Protein AF-A0A6A5BB54-F1 (afdb_monomer)

InterPro domains:
  IPR025197 Domain of unknown function DUF4116 [PF13475] (15-62)
  IPR025197 Domain of unknown function DUF4116 [PF13475] (64-112)
  IPR025197 Domain of unknown function DUF4116 [PF13475] (114-150)
  IPR025197 Domain of unknown function DUF4116 [PF13475] (172-214)

pLDDT: mean 88.71, std 12.99, range [41.19, 98.81]

Nearest PDB structures (foldseek):
  6vfk-assembly1_B  TM=1.465E-01  e=4.450E-01  synthetic construct
  7x8a-assembly1_D  TM=1.864E-01  e=1.698E+00  Candidatus Scalindua brodae
  8d9f-assembly1_A  TM=1.720E-01  e=4.085E+00  Candidatus Scalindua brodae
  4jhj-assembly1_A  TM=1.482E-01  e=5.146E+00  Danio rerio

Sequence (236 aa):
MVYHCIGIDEMKREKEIVLNAVRQYGYVLQFASDELKNDEDVVLTAVRQDGGALDSASEELKNDKEVVLTAVRKVGNALRYSSNELRNDREVVLEAVRQDGHALQYAGDMMKGDQEVVLEAIKHGGHLKYASRDLLHDKQFLLQVVEYDVNLNHLPEEISNDKEFLLQVIKLMLEAVKNNGFALYYASKELQKDRELVMEALKCNGYVFEYSDELYQARMHYCYHDVYLGNAVEHH

Structure (mmCIF, N/CA/C/O backbone):
data_AF-A0A6A5BB54-F1
#
_entry.id   AF-A0A6A5BB54-F1
#
loop_
_atom_site.group_PDB
_atom_site.id
_atom_site.type_symbol
_atom_site.label_atom_id
_atom_site.label_alt_id
_atom_site.label_comp_id
_atom_site.label_asym_id
_atom_site.label_entity_id
_atom_site.label_seq_id
_atom_site.pdbx_PDB_ins_code
_atom_site.Cartn_x
_atom_site.Cartn_y
_atom_site.Cartn_z
_atom_site.occupancy
_atom_site.B_iso_or_equiv
_atom_site.auth_seq_id
_atom_site.auth_comp_id
_atom_site.auth_asym_id
_atom_site.auth_atom_id
_atom_site.pdbx_PDB_model_num
ATOM 1 N N . MET A 1 1 ? -31.151 -5.552 43.456 1.00 54.47 1 MET A N 1
ATOM 2 C CA . MET A 1 1 ? -31.451 -6.271 42.196 1.00 54.47 1 MET A CA 1
ATOM 3 C C . MET A 1 1 ? -32.128 -5.378 41.155 1.00 54.47 1 MET A C 1
ATOM 5 O O . MET A 1 1 ? -31.643 -5.355 40.039 1.00 54.47 1 MET A O 1
ATOM 9 N N . VAL A 1 2 ? -33.146 -4.575 41.498 1.00 56.69 2 VAL A N 1
ATOM 10 C CA . VAL A 1 2 ? -33.873 -3.725 40.520 1.00 56.69 2 VAL A CA 1
ATOM 11 C C . VAL A 1 2 ? -32.995 -2.662 39.829 1.00 56.69 2 VAL A C 1
ATOM 13 O O . VAL A 1 2 ? -33.050 -2.539 38.613 1.00 56.69 2 VAL A O 1
ATOM 16 N N . TYR A 1 3 ? -32.112 -1.967 40.559 1.00 50.72 3 TYR A N 1
ATOM 17 C CA . TYR A 1 3 ? -31.190 -0.977 39.968 1.00 50.72 3 TYR A CA 1
ATOM 18 C C . TYR A 1 3 ? -30.182 -1.575 38.976 1.00 50.72 3 TYR A C 1
ATOM 20 O O . TYR A 1 3 ? -29.795 -0.920 38.017 1.00 50.72 3 TYR A O 1
ATOM 28 N N . HIS A 1 4 ? -29.787 -2.833 39.186 1.00 54.47 4 HIS A N 1
ATOM 29 C CA . HIS A 1 4 ? -28.860 -3.525 38.293 1.00 54.47 4 HIS A CA 1
ATOM 30 C C . HIS A 1 4 ? -29.560 -3.954 36.992 1.00 54.47 4 HIS A C 1
ATOM 32 O O . HIS A 1 4 ? -28.973 -3.885 35.922 1.00 54.47 4 HIS A O 1
ATOM 38 N N . CYS A 1 5 ? -30.845 -4.319 37.068 1.00 57.06 5 CYS A N 1
ATOM 39 C CA . CYS A 1 5 ? -31.657 -4.643 35.896 1.00 57.06 5 CYS A CA 1
ATOM 40 C C . CYS A 1 5 ? -31.985 -3.419 35.025 1.00 57.06 5 CYS A C 1
ATOM 42 O O . CYS A 1 5 ? -32.014 -3.558 33.809 1.00 57.06 5 CYS A O 1
ATOM 44 N N . ILE A 1 6 ? -32.207 -2.237 35.620 1.00 61.91 6 ILE A N 1
ATOM 45 C CA . ILE A 1 6 ? -32.510 -1.005 34.865 1.00 61.91 6 ILE A CA 1
ATOM 46 C C . ILE A 1 6 ? -31.294 -0.553 34.042 1.00 61.91 6 ILE A C 1
ATOM 48 O O . ILE A 1 6 ? -31.439 -0.283 32.855 1.00 61.91 6 ILE A O 1
ATOM 52 N N . GLY A 1 7 ? -30.092 -0.558 34.632 1.00 65.75 7 GLY A N 1
ATOM 53 C CA . GLY A 1 7 ? -28.871 -0.150 33.922 1.00 65.75 7 GLY A CA 1
ATOM 54 C C . GLY A 1 7 ? -28.499 -1.067 32.748 1.00 65.75 7 GLY A C 1
ATOM 55 O O . GLY A 1 7 ? -28.063 -0.591 31.706 1.00 65.75 7 GLY A O 1
ATOM 56 N N . ILE A 1 8 ? -28.736 -2.379 32.869 1.00 69.69 8 ILE A N 1
ATOM 57 C CA . ILE A 1 8 ? -28.478 -3.337 31.776 1.00 69.69 8 ILE A CA 1
ATOM 58 C C . ILE A 1 8 ? -29.409 -3.085 30.579 1.00 69.69 8 ILE A C 1
ATOM 60 O O . ILE A 1 8 ? -29.007 -3.257 29.430 1.00 69.69 8 ILE A O 1
ATOM 64 N N . ASP A 1 9 ? -30.656 -2.698 30.835 1.00 77.25 9 ASP A N 1
ATOM 65 C CA . ASP A 1 9 ? -31.675 -2.509 29.801 1.00 77.25 9 ASP A CA 1
ATOM 66 C C . ASP A 1 9 ? -31.548 -1.153 29.078 1.00 77.25 9 ASP A C 1
ATOM 68 O O . ASP A 1 9 ? -31.934 -1.009 27.916 1.00 77.25 9 ASP A O 1
ATOM 72 N N . GLU A 1 10 ? -30.970 -0.162 29.756 1.00 80.12 10 GLU A N 1
ATOM 73 C CA . GLU A 1 10 ? -30.610 1.140 29.189 1.00 80.12 10 GLU A CA 1
ATOM 74 C C . GLU A 1 10 ? -29.366 1.029 28.296 1.00 80.12 10 GLU A C 1
ATOM 76 O O . GLU A 1 10 ? -29.402 1.441 27.137 1.00 80.12 10 GLU A O 1
ATOM 81 N N . MET A 1 11 ? -28.326 0.333 28.767 1.00 78.31 11 MET A N 1
ATOM 82 C CA . MET A 1 11 ? -27.104 0.069 27.996 1.00 78.31 11 MET A CA 1
ATOM 83 C C . MET A 1 11 ? -27.382 -0.736 26.714 1.00 78.31 11 MET A C 1
ATOM 85 O O . MET A 1 11 ? -26.824 -0.453 25.655 1.00 78.31 11 MET A O 1
ATOM 89 N N . LYS A 1 12 ? -28.291 -1.721 26.767 1.00 85.38 12 LYS A N 1
ATOM 90 C CA . LYS A 1 12 ? -28.719 -2.465 25.568 1.00 85.38 12 LYS A CA 1
ATOM 91 C C . LYS A 1 12 ? -29.403 -1.572 24.535 1.00 85.38 12 LYS A C 1
ATOM 93 O O . LYS A 1 12 ? -29.151 -1.730 23.343 1.00 85.38 12 LYS A O 1
ATOM 98 N N . ARG A 1 13 ? -30.250 -0.642 24.984 1.00 88.88 13 ARG A N 1
ATOM 99 C CA . ARG A 1 13 ? -30.923 0.317 24.098 1.00 88.88 13 ARG A CA 1
ATOM 100 C C . ARG A 1 13 ? -29.937 1.282 23.459 1.00 88.88 13 ARG A C 1
ATOM 102 O O . ARG A 1 13 ? -30.032 1.526 22.261 1.00 88.88 13 ARG A O 1
ATOM 109 N N . GLU A 1 14 ? -28.983 1.793 24.229 1.00 89.44 14 GLU A N 1
ATOM 110 C CA . GLU A 1 14 ? -27.927 2.662 23.708 1.00 89.44 14 GLU A CA 1
ATOM 111 C C . GLU A 1 14 ? -27.091 1.943 22.642 1.00 89.44 14 GLU A C 1
ATOM 113 O O . GLU A 1 14 ? -26.944 2.455 21.530 1.00 89.44 14 GLU A O 1
ATOM 118 N N . LYS A 1 15 ? -26.649 0.708 22.925 1.00 93.44 15 LYS A N 1
ATOM 119 C CA . LYS A 1 15 ? -25.947 -0.135 21.948 1.00 93.44 15 LYS A CA 1
ATOM 120 C C . LYS A 1 15 ? -26.755 -0.312 20.661 1.00 93.44 15 LYS A C 1
ATOM 122 O O . LYS A 1 15 ? -26.203 -0.178 19.574 1.00 93.44 15 LYS A O 1
ATOM 127 N N . GLU A 1 16 ? -28.054 -0.591 20.752 1.00 95.25 16 GLU A N 1
ATOM 128 C CA . GLU A 1 16 ? -28.910 -0.783 19.574 1.00 95.25 16 GLU A CA 1
ATOM 129 C C . GLU A 1 16 ? -29.061 0.497 18.733 1.00 95.25 16 GLU A C 1
ATOM 131 O O . GLU A 1 16 ? -29.020 0.442 17.499 1.00 95.25 16 GLU A O 1
ATOM 136 N N . ILE A 1 17 ? -29.180 1.661 19.379 1.00 94.12 17 ILE A N 1
ATOM 137 C CA . ILE A 1 17 ? -29.207 2.964 18.699 1.00 94.12 17 ILE A CA 1
ATOM 138 C C . ILE A 1 17 ? -27.888 3.197 17.958 1.00 94.12 17 ILE A C 1
ATOM 140 O O . ILE A 1 17 ? -27.906 3.531 16.769 1.00 94.12 17 ILE A O 1
ATOM 144 N N . VAL A 1 18 ? -26.755 2.982 18.631 1.00 96.00 18 VAL A N 1
ATOM 145 C CA . VAL A 1 18 ? -25.428 3.162 18.032 1.00 96.00 18 VAL A CA 1
ATOM 146 C C . VAL A 1 18 ? -25.215 2.180 16.885 1.00 96.00 18 VAL A C 1
ATOM 148 O O . VAL A 1 18 ? -24.811 2.615 15.812 1.00 96.00 18 VAL A O 1
ATOM 151 N N . LEU A 1 19 ? -25.584 0.903 17.037 1.00 97.31 19 LEU A N 1
ATOM 152 C CA . LEU A 1 19 ? -25.526 -0.098 15.964 1.00 97.31 19 LEU A CA 1
ATOM 153 C C . LEU A 1 19 ? -26.293 0.349 14.716 1.00 97.31 19 LEU A C 1
ATOM 155 O O . LEU A 1 19 ? -25.788 0.234 13.600 1.00 97.31 19 LEU A O 1
ATOM 159 N N . ASN A 1 20 ? -27.504 0.880 14.879 1.00 96.56 20 ASN A N 1
ATOM 160 C CA . ASN A 1 20 ? -28.284 1.381 13.749 1.00 96.56 20 ASN A CA 1
ATOM 161 C C . ASN A 1 20 ? -27.639 2.605 13.087 1.00 96.56 20 ASN A C 1
ATOM 163 O O . ASN A 1 20 ? -27.691 2.724 11.861 1.00 96.56 20 ASN A O 1
ATOM 167 N N . ALA A 1 21 ? -27.001 3.479 13.867 1.00 96.44 21 ALA A N 1
ATOM 168 C CA . ALA A 1 21 ? -26.291 4.639 13.343 1.00 96.44 21 ALA A CA 1
ATOM 169 C C . ALA A 1 21 ? -25.016 4.242 12.581 1.00 96.44 21 ALA A C 1
ATOM 171 O O . ALA A 1 21 ? -24.847 4.653 11.432 1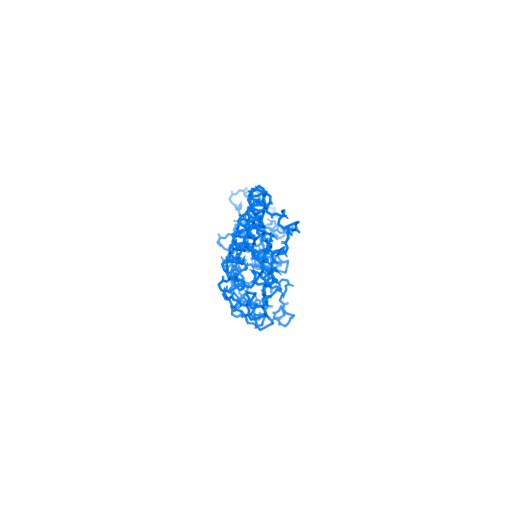.00 96.44 21 ALA A O 1
ATOM 172 N N . VAL A 1 22 ? -24.160 3.389 13.161 1.00 97.44 22 VAL A N 1
ATOM 173 C CA . VAL A 1 22 ? -22.889 2.981 12.531 1.00 97.44 22 VAL A CA 1
ATOM 174 C C . VAL A 1 22 ? -23.094 2.119 11.286 1.00 97.44 22 VAL A C 1
ATOM 176 O O . VAL A 1 22 ? -22.278 2.168 10.372 1.00 97.44 22 VAL A O 1
ATOM 179 N N . ARG A 1 23 ? -24.223 1.400 11.179 1.00 97.12 23 ARG A N 1
ATOM 180 C CA . ARG A 1 23 ? -24.625 0.711 9.936 1.00 97.12 23 ARG A CA 1
ATOM 181 C C . ARG A 1 23 ? -24.843 1.667 8.767 1.00 97.12 23 ARG A C 1
ATOM 183 O O . ARG A 1 23 ? -24.633 1.274 7.623 1.00 97.12 23 ARG A O 1
ATOM 190 N N . GLN A 1 24 ? -25.305 2.888 9.036 1.00 96.50 24 GLN A N 1
ATOM 191 C CA . GLN A 1 24 ? -25.515 3.900 8.000 1.00 96.50 24 GLN A CA 1
ATOM 192 C C . GLN A 1 24 ? -24.263 4.750 7.784 1.00 96.50 24 GLN A C 1
ATOM 194 O O . GLN A 1 24 ? -23.938 5.060 6.639 1.00 96.50 24 GLN A O 1
ATOM 199 N N . TYR A 1 25 ? -23.558 5.087 8.867 1.00 96.69 25 TYR A N 1
ATOM 200 C CA . TYR A 1 25 ? -22.424 6.008 8.885 1.00 96.69 25 TYR A CA 1
ATOM 201 C C . TYR A 1 25 ? -21.366 5.537 9.899 1.00 96.69 25 TYR A C 1
ATOM 203 O O . TYR A 1 25 ? -21.457 5.843 11.086 1.00 96.69 25 TYR A O 1
ATOM 211 N N . GLY A 1 26 ? -20.346 4.804 9.454 1.00 95.38 26 GLY A N 1
ATOM 212 C CA . GLY A 1 26 ? -19.342 4.169 10.317 1.00 95.38 26 GLY A CA 1
ATOM 213 C C . GLY A 1 26 ? -18.546 5.167 11.159 1.00 95.38 26 GLY A C 1
ATOM 214 O O . GLY A 1 26 ? -18.297 4.913 12.336 1.00 95.38 26 GLY A O 1
ATOM 215 N N . TYR A 1 27 ? -18.264 6.359 10.618 1.00 95.62 27 TYR A N 1
ATOM 216 C CA . TYR A 1 27 ? -17.600 7.446 11.349 1.00 95.62 27 TYR A CA 1
ATOM 217 C C . TYR A 1 27 ? -18.359 7.911 12.605 1.00 95.62 27 TYR A C 1
ATOM 219 O O . TYR A 1 27 ? -17.771 8.560 13.467 1.00 95.62 27 TYR A O 1
ATOM 227 N N . VAL A 1 28 ? -19.654 7.590 12.752 1.00 97.06 28 VAL A N 1
ATOM 228 C CA . VAL A 1 28 ? -20.439 7.942 13.950 1.00 97.06 28 VAL A CA 1
ATOM 229 C C . VAL A 1 28 ? -19.879 7.286 15.214 1.00 97.06 28 VAL A C 1
ATOM 231 O O . VAL A 1 28 ? -20.086 7.822 16.303 1.00 97.06 28 VAL A O 1
ATOM 234 N N . LEU A 1 29 ? -19.096 6.205 15.087 1.00 97.44 29 LEU A N 1
ATOM 235 C CA . LEU A 1 29 ? -18.401 5.568 16.209 1.00 97.44 29 LEU A CA 1
ATOM 236 C C . LEU A 1 29 ? -17.589 6.568 17.053 1.00 97.44 29 LEU A C 1
ATOM 238 O O . LEU A 1 29 ? -17.512 6.418 18.270 1.00 97.44 29 LEU A O 1
ATOM 242 N N . GLN A 1 30 ? -17.058 7.638 16.450 1.00 97.62 30 GLN A N 1
ATOM 243 C CA . GLN A 1 30 ? -16.287 8.664 17.164 1.00 97.62 30 GLN A CA 1
ATOM 244 C C . GLN A 1 30 ? -17.070 9.350 18.299 1.00 97.62 30 GLN A C 1
ATOM 246 O O . GLN A 1 30 ? -16.467 9.835 19.260 1.00 97.62 30 GLN A O 1
ATOM 251 N N . PHE A 1 31 ? -18.404 9.370 18.207 1.00 96.44 31 PHE A N 1
ATOM 252 C CA . PHE A 1 31 ? -19.306 9.987 19.182 1.00 96.44 31 PHE A CA 1
ATOM 253 C C . PHE A 1 31 ? -19.861 9.004 20.220 1.00 96.44 31 PHE A C 1
ATOM 255 O O . PHE A 1 31 ? -20.563 9.436 21.133 1.00 96.44 31 PHE A O 1
ATOM 262 N N . ALA A 1 32 ? -19.584 7.705 20.082 1.00 95.88 32 ALA A N 1
ATOM 263 C CA . ALA A 1 32 ? -20.015 6.702 21.047 1.00 95.88 32 ALA A CA 1
ATOM 264 C C . ALA A 1 32 ? -19.230 6.819 22.368 1.00 95.88 32 ALA A C 1
ATOM 266 O O . ALA A 1 32 ? -18.136 7.397 22.407 1.00 95.88 32 ALA A O 1
ATOM 267 N N . SER A 1 33 ? -19.797 6.260 23.440 1.00 96.38 33 SER A N 1
ATOM 268 C CA . SER A 1 33 ? -19.117 6.108 24.729 1.00 96.38 33 SER A CA 1
ATOM 269 C C . SER A 1 33 ? -17.888 5.204 24.611 1.00 96.38 33 SER A C 1
ATOM 271 O O . SER A 1 33 ? -17.769 4.413 23.671 1.00 96.38 33 SER A O 1
ATOM 273 N N . ASP A 1 34 ? -16.973 5.306 25.572 1.00 96.31 34 ASP A N 1
ATOM 274 C CA . ASP A 1 34 ? -15.750 4.500 25.576 1.00 96.31 34 ASP A CA 1
ATOM 275 C C . ASP A 1 34 ? -16.069 3.002 25.702 1.00 96.31 34 ASP A C 1
ATOM 277 O O . ASP A 1 34 ? -15.419 2.179 25.057 1.00 96.31 34 ASP A O 1
ATOM 281 N N . GLU A 1 35 ? -17.129 2.641 26.433 1.00 95.56 35 GLU A N 1
ATOM 282 C CA . GLU A 1 35 ? -17.618 1.264 26.519 1.00 95.56 35 GLU A CA 1
ATOM 283 C C . GLU A 1 35 ? -18.045 0.716 25.150 1.00 95.56 35 GLU A C 1
ATOM 285 O O . GLU A 1 35 ? -17.745 -0.431 24.832 1.00 95.56 35 GLU A O 1
ATOM 290 N N . LEU A 1 36 ? -18.705 1.527 24.314 1.00 96.44 36 LEU A N 1
ATOM 291 C CA . LEU A 1 36 ? -19.154 1.115 22.977 1.00 96.44 36 LEU A CA 1
ATOM 292 C C . LEU A 1 36 ? -18.039 1.177 21.928 1.00 96.44 36 LEU A C 1
ATOM 294 O O . LEU A 1 36 ? -18.051 0.395 20.980 1.00 96.44 36 LEU A O 1
ATOM 298 N N . LYS A 1 37 ? -17.049 2.057 22.104 1.00 98.00 37 LYS A N 1
ATOM 299 C CA . LYS A 1 37 ? -15.802 2.049 21.317 1.00 98.00 37 LYS A CA 1
ATOM 300 C C . LYS A 1 37 ? -14.922 0.840 21.620 1.00 98.00 37 LYS A C 1
ATOM 302 O O . LYS A 1 37 ? -14.032 0.537 20.828 1.00 98.00 37 LYS A O 1
ATOM 307 N N . ASN A 1 38 ? -15.171 0.167 22.742 1.00 97.75 38 ASN A N 1
ATOM 308 C CA . ASN A 1 38 ? -14.560 -1.107 23.101 1.00 97.75 38 ASN A CA 1
ATOM 309 C C . ASN A 1 38 ? -15.497 -2.314 22.896 1.00 97.75 38 ASN A C 1
ATOM 311 O O . ASN A 1 38 ? -15.133 -3.439 23.227 1.00 97.75 38 ASN A O 1
ATOM 315 N N . ASP A 1 39 ? -16.705 -2.109 22.361 1.00 9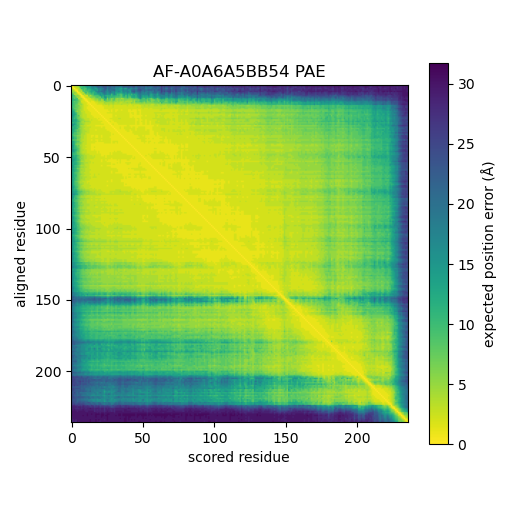7.88 39 ASP A N 1
ATOM 316 C CA . ASP A 1 39 ? -17.622 -3.201 22.042 1.00 97.88 39 ASP A CA 1
ATOM 317 C C . ASP A 1 39 ? -17.335 -3.716 20.629 1.00 97.88 39 ASP A C 1
ATOM 319 O O . ASP A 1 39 ? -17.590 -3.040 19.631 1.00 97.88 39 ASP A O 1
ATOM 323 N N . GLU A 1 40 ? -16.805 -4.934 20.552 1.00 97.94 40 GLU A N 1
ATOM 324 C CA . GLU A 1 40 ? -16.360 -5.562 19.307 1.00 97.94 40 GLU A CA 1
ATOM 325 C C . GLU A 1 40 ? -17.443 -5.583 18.213 1.00 97.94 40 GLU A C 1
ATOM 327 O O . GLU A 1 40 ? -17.152 -5.277 17.061 1.00 97.94 40 GLU A O 1
ATOM 332 N N . ASP A 1 41 ? -18.706 -5.870 18.548 1.00 97.94 41 ASP A N 1
ATOM 333 C CA . ASP A 1 41 ? -19.808 -5.938 17.573 1.00 97.94 41 ASP A CA 1
ATOM 334 C C . ASP A 1 41 ? -20.140 -4.551 17.000 1.00 97.94 41 ASP A C 1
ATOM 336 O O . ASP A 1 41 ? -20.359 -4.390 15.792 1.00 97.94 41 ASP A O 1
ATOM 340 N N . VAL A 1 42 ? -20.117 -3.518 17.848 1.00 98.12 42 VAL A N 1
ATOM 341 C CA . VAL A 1 42 ? -20.309 -2.127 17.412 1.00 98.12 42 VAL A CA 1
ATOM 342 C C . VAL A 1 42 ? -19.160 -1.685 16.513 1.00 98.12 42 VAL A C 1
ATOM 344 O O . VAL A 1 42 ? -19.408 -1.154 15.425 1.00 98.12 42 VAL A O 1
ATOM 347 N N . VAL A 1 43 ? -17.916 -1.936 16.929 1.00 98.62 43 VAL A N 1
ATOM 348 C CA . VAL A 1 43 ? -16.727 -1.555 16.161 1.00 98.62 43 VAL A CA 1
ATOM 349 C C . VAL A 1 43 ? -16.654 -2.318 14.844 1.00 98.62 43 VAL A C 1
ATOM 351 O O . VAL A 1 43 ? -16.503 -1.679 13.807 1.00 98.62 43 VAL A O 1
ATOM 354 N N . LEU A 1 44 ? -16.849 -3.641 14.834 1.00 98.56 44 LEU A N 1
ATOM 355 C CA . LEU A 1 44 ? -16.888 -4.448 13.609 1.00 98.56 44 LEU A CA 1
ATOM 356 C C . LEU A 1 44 ? -17.964 -3.953 12.644 1.00 98.56 44 LEU A C 1
ATOM 358 O O . LEU A 1 44 ? -17.722 -3.848 11.439 1.00 98.56 44 LEU A O 1
ATOM 362 N N . THR A 1 45 ? -19.146 -3.609 13.155 1.00 98.38 45 THR A N 1
ATOM 363 C CA . THR A 1 45 ? -20.216 -3.037 12.334 1.00 98.38 45 THR A CA 1
ATOM 364 C C . THR A 1 45 ? -19.790 -1.699 11.722 1.00 98.38 45 THR A C 1
ATOM 366 O O . THR A 1 45 ? -20.009 -1.484 10.527 1.00 98.38 45 THR A O 1
ATOM 369 N N . ALA A 1 46 ? -19.141 -0.828 12.499 1.00 98.38 46 ALA A N 1
ATOM 370 C CA . ALA A 1 46 ? -18.643 0.460 12.027 1.00 98.38 46 ALA A CA 1
ATOM 371 C C . ALA A 1 46 ? -17.530 0.310 10.975 1.00 98.38 46 ALA A C 1
ATOM 373 O O . ALA A 1 46 ? -17.639 0.904 9.904 1.00 98.38 46 ALA A O 1
ATOM 374 N N . VAL A 1 47 ? -16.509 -0.523 11.219 1.00 98.25 47 VAL A N 1
ATOM 375 C CA . VAL A 1 47 ? -15.367 -0.692 10.293 1.00 98.25 47 VAL A CA 1
ATOM 376 C C . VAL A 1 47 ? -15.752 -1.388 8.988 1.00 98.25 47 VAL A C 1
ATOM 378 O O . VAL A 1 47 ? -15.178 -1.102 7.938 1.00 98.25 47 VAL A O 1
ATOM 381 N N . ARG A 1 48 ? -16.760 -2.272 9.008 1.00 98.06 48 ARG A N 1
ATOM 382 C CA . ARG A 1 48 ? -17.328 -2.861 7.779 1.00 98.06 48 ARG A CA 1
ATOM 383 C C . ARG A 1 48 ? -17.996 -1.805 6.902 1.00 98.06 48 ARG A C 1
ATOM 385 O O . ARG A 1 48 ? -17.963 -1.915 5.671 1.00 98.06 48 ARG A O 1
ATOM 392 N N . GLN A 1 49 ? -18.617 -0.807 7.528 1.00 97.94 49 GLN A N 1
ATOM 393 C CA . GLN A 1 49 ? -19.240 0.314 6.833 1.00 97.94 49 GLN A CA 1
ATOM 394 C C . GLN A 1 49 ? -18.163 1.284 6.314 1.00 97.94 49 GLN A C 1
ATOM 396 O O . GLN A 1 49 ? -18.142 1.567 5.113 1.00 97.94 49 GLN A O 1
ATOM 401 N N . ASP A 1 50 ? -17.228 1.690 7.175 1.00 97.44 50 ASP A N 1
ATOM 402 C CA . ASP A 1 50 ? -16.119 2.604 6.891 1.00 97.44 50 ASP A CA 1
ATOM 403 C C . ASP A 1 50 ? -14.850 2.153 7.630 1.00 97.44 50 ASP A C 1
ATOM 405 O O . ASP A 1 50 ? -14.758 2.273 8.851 1.00 97.44 50 ASP A O 1
ATOM 409 N N . GLY A 1 51 ? -13.840 1.683 6.889 1.00 97.50 51 GLY A N 1
ATOM 410 C CA . GLY A 1 51 ? -12.581 1.202 7.470 1.00 97.50 51 GLY A CA 1
ATOM 411 C C . GLY A 1 51 ? -11.840 2.259 8.299 1.00 97.50 51 GLY A C 1
ATOM 412 O O . GLY A 1 51 ? -11.090 1.906 9.207 1.00 97.50 51 GLY A O 1
ATOM 413 N N . GLY A 1 52 ? -12.082 3.552 8.051 1.00 97.69 52 GLY A N 1
ATOM 414 C CA . GLY A 1 52 ? -11.528 4.648 8.846 1.00 97.69 52 GLY A CA 1
ATOM 415 C C . GLY A 1 52 ? -12.077 4.725 10.274 1.00 97.69 52 GLY A C 1
ATOM 416 O O . GLY A 1 52 ? -11.425 5.312 11.136 1.00 97.69 52 GLY A O 1
ATOM 417 N N . ALA A 1 53 ? -13.217 4.085 10.565 1.00 98.25 53 ALA A N 1
ATOM 418 C CA . ALA A 1 53 ? -13.809 4.058 11.905 1.00 98.25 53 ALA A CA 1
ATOM 419 C C . ALA A 1 53 ? -12.888 3.413 12.958 1.00 98.25 53 ALA A C 1
ATOM 421 O O . ALA A 1 53 ? -13.041 3.690 14.148 1.00 98.25 53 ALA A O 1
ATOM 422 N N . LEU A 1 54 ? -11.892 2.624 12.530 1.00 98.44 54 LEU A N 1
ATOM 423 C CA . LEU A 1 54 ? -10.867 2.040 13.398 1.00 98.44 54 LEU A CA 1
ATOM 424 C C . LEU A 1 54 ? -10.136 3.092 14.253 1.00 98.44 54 LEU A C 1
ATOM 426 O O . LEU A 1 54 ? -9.757 2.800 15.382 1.00 98.44 54 LEU A O 1
ATOM 430 N N . ASP A 1 55 ? -9.989 4.328 13.764 1.00 98.44 55 ASP A N 1
ATOM 431 C CA . ASP A 1 55 ? -9.387 5.444 14.515 1.00 98.44 55 ASP A CA 1
ATOM 432 C C . ASP A 1 55 ? -10.088 5.701 15.860 1.00 98.44 55 ASP A C 1
ATOM 434 O O . ASP A 1 55 ? -9.460 6.037 16.866 1.00 98.44 55 ASP A O 1
ATOM 438 N N . SER A 1 56 ? -11.408 5.497 15.880 1.00 98.25 56 SER A N 1
ATOM 439 C CA . SER A 1 56 ? -12.272 5.743 17.037 1.00 98.25 56 SER A CA 1
ATOM 440 C C . SER A 1 56 ? -12.416 4.546 17.971 1.00 98.25 56 SER A C 1
ATOM 442 O O . SER A 1 56 ? -13.014 4.701 19.035 1.00 98.25 56 SER A O 1
ATOM 444 N N . ALA A 1 57 ? -11.922 3.371 17.582 1.00 98.38 57 ALA A N 1
ATOM 445 C CA . ALA A 1 57 ? -11.959 2.185 18.426 1.00 98.38 57 ALA A CA 1
ATOM 446 C C . ALA A 1 57 ? -11.009 2.328 19.627 1.00 98.38 57 ALA A C 1
ATOM 448 O O . ALA A 1 57 ? -10.089 3.153 19.625 1.00 98.38 57 ALA A O 1
ATOM 449 N N . SER A 1 58 ? -11.22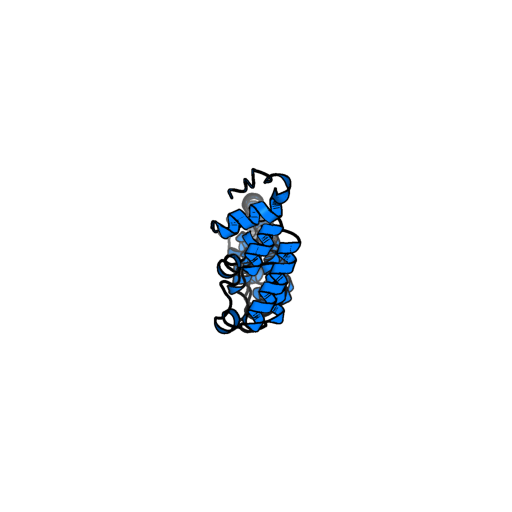4 1.509 20.653 1.00 98.56 58 SER A N 1
ATOM 450 C CA . SER A 1 58 ? -10.290 1.385 21.772 1.00 98.56 58 SER A CA 1
ATOM 451 C C . SER A 1 58 ? -8.912 0.894 21.306 1.00 98.56 58 SER A C 1
ATOM 453 O O . SER A 1 58 ? -8.777 0.238 20.273 1.00 98.56 58 SER A O 1
ATOM 455 N N . GLU A 1 59 ? -7.871 1.158 22.099 1.00 98.38 59 GLU A N 1
ATOM 456 C CA . GLU A 1 59 ? -6.524 0.634 21.821 1.00 98.38 59 GLU A CA 1
ATOM 457 C C . GLU A 1 59 ? -6.485 -0.905 21.829 1.00 98.38 59 GLU A C 1
ATOM 459 O O . GLU A 1 59 ? -5.717 -1.510 21.084 1.00 98.38 59 GLU A O 1
ATOM 464 N N . GLU A 1 60 ? -7.356 -1.539 22.621 1.00 98.38 60 GLU A N 1
ATOM 465 C CA . GLU A 1 60 ? -7.528 -2.994 22.660 1.00 98.38 60 GLU A CA 1
ATOM 466 C C . GLU A 1 60 ? -8.011 -3.522 21.301 1.00 98.38 60 GLU A C 1
ATOM 468 O O . GLU A 1 60 ? -7.383 -4.417 20.739 1.00 98.38 60 GLU A O 1
ATOM 473 N N . LEU A 1 61 ? -9.048 -2.911 20.716 1.00 98.56 61 LEU A N 1
ATOM 474 C CA . LEU A 1 61 ? -9.582 -3.314 19.410 1.00 98.56 61 LEU A CA 1
ATOM 475 C C . LEU A 1 61 ? -8.725 -2.840 18.226 1.00 98.56 61 LEU A C 1
ATOM 477 O O . LEU A 1 61 ? -8.732 -3.472 17.173 1.00 98.56 61 LEU A O 1
ATOM 481 N N . LYS A 1 62 ? -7.919 -1.783 18.383 1.00 98.69 62 LYS A N 1
ATOM 482 C CA . LYS A 1 62 ? -6.865 -1.415 17.414 1.00 98.69 62 LYS A CA 1
ATOM 483 C C . LYS A 1 62 ? -5.706 -2.413 17.380 1.00 98.69 62 LYS A C 1
ATOM 485 O O . LYS A 1 62 ? -4.926 -2.401 16.424 1.00 98.69 62 LYS A O 1
ATOM 490 N N . ASN A 1 63 ? -5.580 -3.250 18.408 1.00 98.50 63 ASN A N 1
ATOM 491 C CA . ASN A 1 63 ? -4.660 -4.382 18.456 1.00 98.50 63 ASN A CA 1
ATOM 492 C C . ASN A 1 63 ? -5.366 -5.729 18.213 1.00 98.50 63 ASN A C 1
ATOM 494 O O . ASN A 1 63 ? -4.721 -6.777 18.253 1.00 98.50 63 ASN A O 1
ATOM 498 N N . ASP A 1 64 ? -6.674 -5.722 17.943 1.00 98.69 64 ASP A N 1
ATOM 499 C CA . ASP A 1 64 ? -7.399 -6.925 17.562 1.00 98.69 64 ASP A CA 1
ATOM 500 C C . ASP A 1 64 ? -7.215 -7.203 16.066 1.00 98.69 64 ASP A C 1
ATOM 502 O O . ASP A 1 64 ? -7.537 -6.389 15.193 1.00 98.69 64 ASP A O 1
ATOM 506 N N . LYS A 1 65 ? -6.677 -8.384 15.758 1.00 98.56 65 LYS A N 1
ATOM 507 C CA . LYS A 1 65 ? -6.326 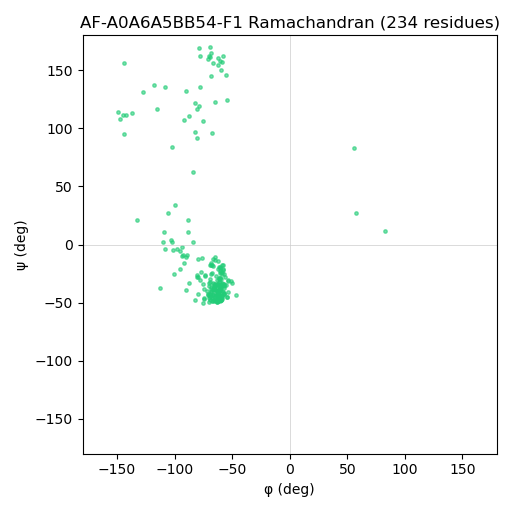-8.750 14.388 1.00 98.56 65 LYS A CA 1
ATOM 508 C C . LYS A 1 65 ? -7.552 -8.865 13.477 1.00 98.56 65 LYS A C 1
ATOM 510 O O . LYS A 1 65 ? -7.453 -8.480 12.313 1.00 98.56 65 LYS A O 1
ATOM 515 N N . GLU A 1 66 ? -8.689 -9.370 13.953 1.00 98.50 66 GLU A N 1
ATOM 516 C CA . GLU A 1 66 ? -9.897 -9.516 13.128 1.00 98.50 66 GLU A CA 1
ATOM 517 C C . GLU A 1 66 ? -10.511 -8.151 12.805 1.00 98.50 66 GLU A C 1
ATOM 519 O O . GLU A 1 66 ? -10.865 -7.880 11.647 1.00 98.50 66 GLU A O 1
ATOM 524 N N . VAL A 1 67 ? -10.582 -7.267 13.801 1.00 98.69 67 VAL A N 1
ATOM 525 C CA . VAL A 1 67 ? -11.079 -5.897 13.627 1.00 98.69 67 VAL A CA 1
ATOM 526 C C . VAL A 1 67 ? -10.211 -5.139 12.625 1.00 98.69 67 VAL A C 1
ATOM 528 O O . VAL A 1 67 ? -10.733 -4.564 11.662 1.00 98.69 67 VAL A O 1
ATOM 531 N N . VAL A 1 68 ? -8.886 -5.189 12.785 1.00 98.81 68 VAL A N 1
ATOM 532 C CA . VAL A 1 68 ? -7.954 -4.503 11.880 1.00 98.81 68 VAL A CA 1
ATOM 533 C C . VAL A 1 68 ? -7.983 -5.107 10.478 1.00 98.81 68 VAL A C 1
ATOM 535 O O . VAL A 1 68 ? -8.052 -4.349 9.511 1.00 98.81 68 VAL A O 1
ATOM 538 N N . LEU A 1 69 ? -8.011 -6.437 10.329 1.00 98.81 69 LEU A N 1
ATOM 539 C CA . LEU A 1 69 ? -8.156 -7.083 9.015 1.00 98.81 69 LEU A CA 1
ATOM 540 C C . LEU A 1 69 ? -9.440 -6.645 8.306 1.00 98.81 69 LEU A C 1
ATOM 542 O O . LEU A 1 69 ? -9.439 -6.391 7.100 1.00 98.81 69 LEU A O 1
ATOM 546 N N . THR A 1 70 ? -10.539 -6.528 9.048 1.00 98.62 70 THR A N 1
ATOM 547 C CA . THR A 1 70 ? -11.812 -6.044 8.507 1.00 98.62 70 THR A CA 1
ATOM 548 C C . THR A 1 70 ? -11.692 -4.597 8.020 1.00 98.62 70 THR A C 1
ATOM 550 O O . THR A 1 70 ? -12.163 -4.281 6.925 1.00 98.62 70 THR A O 1
ATOM 553 N N . ALA A 1 71 ? -11.015 -3.737 8.784 1.00 98.69 71 ALA A N 1
ATOM 554 C CA . ALA A 1 71 ? -10.791 -2.341 8.423 1.00 98.69 71 ALA A CA 1
ATOM 555 C C . ALA A 1 71 ? -9.884 -2.185 7.189 1.00 98.69 71 ALA A C 1
ATOM 557 O O . ALA A 1 71 ? -10.253 -1.476 6.250 1.00 98.69 71 ALA A O 1
ATOM 558 N N . VAL A 1 72 ? -8.734 -2.872 7.137 1.00 98.69 72 VAL A N 1
ATOM 559 C CA . VAL A 1 72 ? -7.768 -2.726 6.027 1.00 98.69 72 VAL A CA 1
ATOM 560 C C . VAL A 1 72 ? -8.282 -3.301 4.712 1.00 98.69 72 VAL A C 1
ATOM 562 O O . VAL A 1 72 ? -8.016 -2.733 3.658 1.00 98.69 72 VAL A O 1
ATOM 565 N N . ARG A 1 73 ? -9.100 -4.362 4.752 1.00 98.38 73 ARG A N 1
ATOM 566 C CA . ARG A 1 73 ? -9.793 -4.877 3.556 1.00 98.38 73 ARG A CA 1
ATOM 567 C C . ARG A 1 73 ? -10.794 -3.875 2.986 1.00 98.38 73 ARG A C 1
ATOM 569 O O . ARG A 1 73 ? -11.092 -3.914 1.793 1.00 98.38 73 ARG A O 1
ATOM 576 N N . LYS A 1 74 ? -11.333 -2.988 3.827 1.00 97.62 74 LYS A N 1
ATOM 577 C CA . LYS A 1 74 ? -12.243 -1.922 3.402 1.00 97.62 74 LYS A CA 1
ATOM 578 C C . LYS A 1 74 ? -11.479 -0.711 2.867 1.00 97.62 74 LYS A C 1
ATOM 580 O O . LYS A 1 74 ? -11.837 -0.201 1.806 1.00 97.62 74 LYS A O 1
ATOM 585 N N . VAL A 1 75 ? -10.457 -0.265 3.598 1.00 97.38 75 VAL A N 1
ATOM 586 C CA . VAL A 1 75 ? -9.562 0.850 3.254 1.00 97.38 75 VAL A CA 1
ATOM 587 C C . VAL A 1 75 ? -8.159 0.517 3.766 1.00 97.38 75 VAL A C 1
ATOM 589 O O . VAL A 1 75 ? -7.928 0.539 4.969 1.00 97.38 75 VAL A O 1
ATOM 592 N N . GLY A 1 76 ? -7.195 0.274 2.881 1.00 97.75 76 GLY A N 1
ATOM 593 C CA . GLY A 1 76 ? -5.843 -0.188 3.216 1.00 97.75 76 GLY A CA 1
ATOM 594 C C . GLY A 1 76 ? -5.104 0.784 4.131 1.00 97.75 76 GLY A C 1
ATOM 595 O O . GLY A 1 76 ? -4.439 0.381 5.085 1.00 97.75 76 GLY A O 1
ATOM 596 N N . ASN A 1 77 ? -5.332 2.087 3.941 1.00 97.38 77 ASN A N 1
ATOM 597 C CA . ASN A 1 77 ? -4.775 3.138 4.795 1.00 97.38 77 ASN A CA 1
ATOM 598 C C . ASN A 1 77 ? -5.292 3.110 6.247 1.00 97.38 77 ASN A C 1
ATOM 600 O O . ASN A 1 77 ? -4.707 3.786 7.095 1.00 97.38 77 ASN A O 1
ATOM 604 N 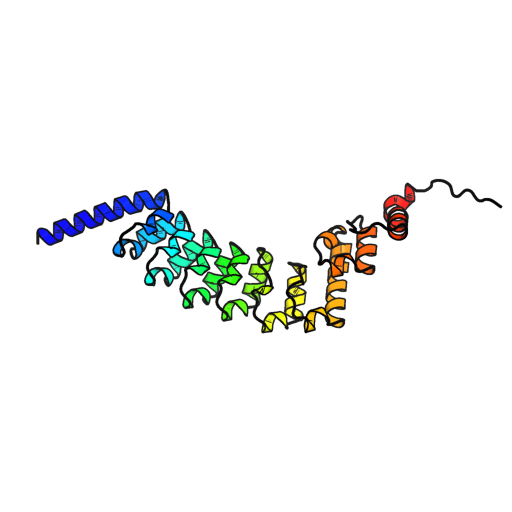N . ALA A 1 78 ? -6.322 2.314 6.570 1.00 98.44 78 ALA A N 1
ATOM 605 C CA . ALA A 1 78 ? -6.743 2.071 7.951 1.00 98.44 78 ALA A CA 1
ATOM 606 C C . ALA A 1 78 ? -5.631 1.425 8.796 1.00 98.44 78 ALA A C 1
ATOM 608 O O . ALA A 1 78 ? -5.629 1.583 10.016 1.00 98.44 78 ALA A O 1
ATOM 609 N N . LEU A 1 79 ? -4.630 0.798 8.160 1.00 98.62 79 LEU A N 1
ATOM 610 C CA . LEU A 1 79 ? -3.441 0.250 8.818 1.00 98.62 79 LEU A CA 1
ATOM 611 C C . LEU A 1 79 ? -2.769 1.264 9.759 1.00 98.62 79 LEU A C 1
ATOM 613 O O . LEU A 1 79 ? -2.250 0.884 10.808 1.00 98.62 79 LEU A O 1
ATOM 617 N N . ARG A 1 80 ? -2.821 2.564 9.434 1.00 98.56 80 ARG A N 1
ATOM 618 C CA . ARG A 1 80 ? -2.240 3.641 10.253 1.00 98.56 80 ARG A CA 1
ATOM 619 C C . ARG A 1 80 ? -2.807 3.737 11.672 1.00 98.56 80 ARG A C 1
ATOM 621 O O . ARG A 1 80 ? -2.149 4.319 12.526 1.00 98.56 80 ARG A O 1
ATOM 628 N N . TYR A 1 81 ? -4.023 3.235 11.885 1.00 98.38 81 TYR A N 1
ATOM 629 C CA . TYR A 1 81 ? -4.733 3.287 13.164 1.00 98.38 81 TYR A CA 1
ATOM 630 C C . TYR A 1 81 ? -4.523 2.035 14.013 1.00 98.38 81 TYR A C 1
ATOM 632 O O . TYR A 1 81 ? -4.924 2.019 15.170 1.00 98.38 81 TYR A O 1
ATOM 640 N N . SER A 1 82 ? -3.914 0.994 13.444 1.00 98.25 82 SER A N 1
ATOM 641 C CA . SER A 1 82 ? -3.616 -0.235 14.172 1.00 98.25 82 SER A CA 1
ATOM 642 C C . SER A 1 82 ? -2.392 -0.089 15.077 1.00 98.25 82 SER A C 1
ATOM 644 O O . SER A 1 82 ? -1.562 0.816 14.916 1.00 98.25 82 SER A O 1
ATOM 646 N N . SER A 1 83 ? -2.280 -1.006 16.032 1.00 98.44 83 SER A N 1
ATOM 647 C CA . SER A 1 83 ? -1.155 -1.089 16.960 1.00 98.44 83 SER A CA 1
ATOM 648 C C . SER A 1 83 ? 0.197 -1.256 16.254 1.00 98.44 83 SER A C 1
ATOM 650 O O . SER A 1 83 ? 0.302 -1.671 15.098 1.00 98.44 83 SER A O 1
ATOM 652 N N . ASN A 1 84 ? 1.286 -0.974 16.970 1.00 98.00 84 ASN A N 1
ATOM 653 C CA . ASN A 1 84 ? 2.633 -1.248 16.460 1.00 98.00 84 ASN A CA 1
ATOM 654 C C . ASN A 1 84 ? 2.844 -2.734 16.150 1.00 98.00 84 ASN A C 1
ATOM 656 O O . ASN A 1 84 ? 3.562 -3.044 15.196 1.00 98.00 84 ASN A O 1
ATOM 660 N N . GLU A 1 85 ? 2.247 -3.637 16.935 1.00 98.31 85 GLU A N 1
ATOM 661 C CA . GLU A 1 85 ? 2.339 -5.073 16.683 1.00 98.31 85 GLU A CA 1
ATOM 662 C C . GLU A 1 85 ? 1.695 -5.442 15.345 1.00 98.31 85 GLU A C 1
ATOM 664 O O . GLU A 1 85 ? 2.346 -6.083 14.522 1.00 98.31 85 GLU A O 1
ATOM 669 N N . LEU A 1 86 ? 0.471 -4.979 15.074 1.00 98.62 86 LEU A N 1
ATOM 670 C CA . LEU A 1 86 ? -0.250 -5.329 13.845 1.00 98.62 86 LEU A CA 1
ATOM 671 C C . LEU A 1 86 ? 0.291 -4.623 12.601 1.00 98.62 86 LEU A C 1
ATOM 673 O O . LEU A 1 86 ? 0.251 -5.192 11.512 1.00 98.62 86 LEU A O 1
ATOM 677 N N . ARG A 1 87 ? 0.915 -3.448 12.744 1.00 98.69 87 ARG A N 1
ATOM 678 C CA . ARG A 1 87 ? 1.694 -2.832 11.650 1.00 98.69 87 ARG A CA 1
ATOM 679 C C . ARG A 1 87 ? 2.950 -3.628 11.292 1.00 98.69 87 ARG A C 1
ATOM 681 O O . ARG A 1 87 ? 3.555 -3.361 10.257 1.00 98.69 87 ARG A O 1
ATOM 688 N N . ASN A 1 88 ? 3.343 -4.588 12.126 1.00 98.38 88 ASN A N 1
ATOM 689 C CA . ASN A 1 88 ? 4.397 -5.558 11.852 1.00 98.38 88 ASN A CA 1
ATOM 690 C C . ASN A 1 88 ? 3.861 -6.988 11.644 1.00 98.38 88 ASN A C 1
ATOM 692 O O . ASN A 1 88 ? 4.657 -7.903 11.430 1.00 98.38 88 ASN A O 1
ATOM 696 N N . ASP A 1 89 ? 2.542 -7.199 11.688 1.00 98.69 89 ASP A N 1
ATOM 697 C CA . ASP A 1 89 ? 1.936 -8.482 11.343 1.00 98.69 89 ASP A CA 1
ATOM 698 C C . ASP A 1 89 ? 1.874 -8.607 9.820 1.00 98.69 89 ASP A C 1
ATOM 700 O O . ASP A 1 89 ? 1.248 -7.812 9.115 1.00 98.69 89 ASP A O 1
ATOM 704 N N . ARG A 1 90 ? 2.551 -9.633 9.309 1.00 98.44 90 ARG A N 1
ATOM 705 C CA . ARG A 1 90 ? 2.726 -9.838 7.873 1.00 98.44 90 ARG A CA 1
ATOM 706 C C . ARG A 1 90 ? 1.412 -10.011 7.119 1.00 98.44 90 ARG A C 1
ATOM 708 O O . ARG A 1 90 ? 1.290 -9.527 6.000 1.00 98.44 90 ARG A O 1
ATOM 715 N N . GLU A 1 91 ? 0.441 -10.703 7.704 1.00 98.56 91 GLU A N 1
ATOM 716 C CA . GLU A 1 91 ? -0.855 -10.938 7.064 1.00 98.56 91 GLU A CA 1
ATOM 717 C C . GLU A 1 91 ? -1.656 -9.639 6.983 1.00 98.56 91 GLU A C 1
ATOM 719 O O . GLU A 1 91 ? -2.173 -9.302 5.919 1.00 98.56 91 GLU A O 1
ATOM 724 N N . VAL A 1 92 ? -1.699 -8.879 8.081 1.00 98.81 92 VAL A N 1
ATOM 725 C CA . VAL A 1 92 ? -2.389 -7.584 8.137 1.00 98.81 92 VAL A CA 1
ATOM 726 C C . VAL A 1 92 ? -1.809 -6.609 7.117 1.00 98.81 92 VAL A C 1
ATOM 728 O O . VAL A 1 92 ? -2.560 -5.983 6.367 1.00 98.81 92 VAL A O 1
ATOM 731 N N . VAL A 1 93 ? -0.480 -6.491 7.056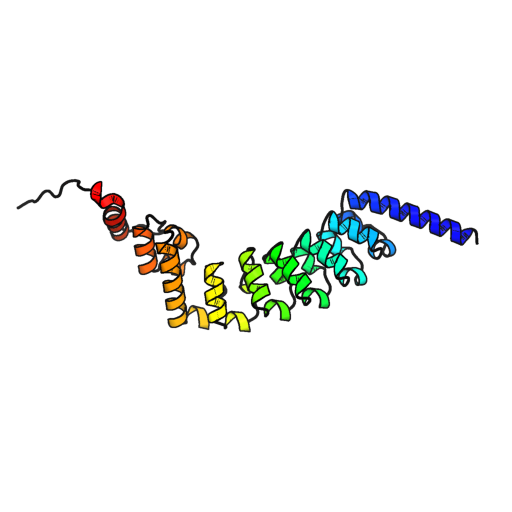 1.00 98.81 93 VAL A N 1
ATOM 732 C CA . VAL A 1 93 ? 0.168 -5.567 6.119 1.00 98.81 93 VAL A CA 1
ATOM 733 C C . VAL A 1 93 ? -0.011 -6.017 4.672 1.00 98.81 93 VAL A C 1
ATOM 735 O O . VAL A 1 93 ? -0.304 -5.169 3.833 1.00 98.81 93 VAL A O 1
ATOM 738 N N . LEU A 1 94 ? 0.094 -7.316 4.365 1.00 98.75 94 LEU A N 1
ATOM 739 C CA . LEU A 1 94 ? -0.163 -7.821 3.009 1.00 98.75 94 LEU A CA 1
ATOM 740 C C . LEU A 1 94 ? -1.586 -7.510 2.539 1.00 98.75 94 LEU A C 1
ATOM 742 O O . LEU A 1 94 ? -1.772 -7.050 1.415 1.00 98.75 94 LEU A O 1
ATOM 746 N N . GLU A 1 95 ? -2.587 -7.716 3.392 1.00 98.62 95 GLU A N 1
ATOM 747 C CA . GLU A 1 95 ? -3.972 -7.374 3.058 1.00 98.62 95 GLU A CA 1
ATOM 748 C C . GLU A 1 95 ? -4.154 -5.864 2.854 1.00 98.62 95 GLU A C 1
ATOM 750 O O . GLU A 1 95 ? -4.842 -5.449 1.922 1.00 98.62 95 GLU A O 1
ATOM 755 N N . ALA A 1 96 ? -3.492 -5.035 3.666 1.00 98.75 96 ALA A N 1
ATOM 756 C CA . ALA A 1 96 ? -3.539 -3.585 3.518 1.00 98.75 96 ALA A CA 1
ATOM 757 C C . ALA A 1 96 ? -2.920 -3.108 2.194 1.00 98.75 96 ALA A C 1
ATOM 759 O O . ALA A 1 96 ? -3.536 -2.304 1.495 1.00 98.75 96 ALA A O 1
ATOM 760 N N . VAL A 1 97 ? -1.734 -3.609 1.825 1.00 98.56 97 VAL A N 1
ATOM 761 C CA . VAL A 1 97 ? -1.039 -3.173 0.598 1.00 98.56 97 VAL A CA 1
ATOM 762 C C . VAL A 1 97 ? -1.675 -3.717 -0.679 1.00 98.56 97 VAL A C 1
ATOM 764 O O . VAL A 1 97 ? -1.600 -3.057 -1.709 1.00 98.56 97 VAL A O 1
ATOM 767 N N . ARG A 1 98 ? -2.345 -4.876 -0.622 1.00 98.19 98 ARG A N 1
ATOM 768 C CA . ARG A 1 98 ? -3.191 -5.373 -1.723 1.00 98.19 98 ARG A CA 1
ATOM 769 C C . ARG A 1 98 ? -4.417 -4.498 -1.947 1.00 98.19 98 ARG A C 1
ATOM 771 O O . ARG A 1 98 ? -4.887 -4.372 -3.073 1.00 98.19 98 ARG A O 1
ATOM 778 N N . GLN A 1 99 ? -4.960 -3.916 -0.878 1.00 98.12 99 GLN A N 1
ATOM 779 C CA . GLN A 1 99 ? -6.086 -2.995 -0.989 1.00 98.12 99 GLN A CA 1
ATOM 780 C C . GLN A 1 99 ? -5.634 -1.635 -1.549 1.00 98.12 99 GLN A C 1
ATOM 782 O O . GLN A 1 99 ? -6.270 -1.118 -2.467 1.00 98.12 99 GLN A O 1
ATOM 787 N N . ASP A 1 100 ? -4.544 -1.076 -1.018 1.00 97.62 100 ASP A N 1
ATOM 788 C CA . ASP A 1 100 ? -3.919 0.169 -1.476 1.00 97.62 100 ASP A CA 1
ATOM 789 C C . ASP A 1 100 ? -2.411 0.105 -1.212 1.00 97.62 100 ASP A C 1
ATOM 791 O O . ASP A 1 100 ? -1.973 0.122 -0.059 1.00 97.62 100 ASP A O 1
ATOM 795 N N . GLY A 1 101 ? -1.596 0.088 -2.271 1.00 97.06 101 GLY A N 1
ATOM 796 C CA . GLY A 1 101 ? -0.140 0.005 -2.152 1.00 97.06 101 GLY A CA 1
ATOM 797 C C . GLY A 1 101 ? 0.484 1.146 -1.338 1.00 97.06 101 GLY A C 1
ATOM 798 O O . GLY A 1 101 ? 1.563 0.982 -0.759 1.00 97.06 101 GLY A O 1
ATOM 799 N N . HIS A 1 102 ? -0.195 2.292 -1.205 1.00 97.00 102 HIS A N 1
ATOM 800 C CA . HIS A 1 102 ? 0.257 3.400 -0.357 1.00 97.00 102 HIS A CA 1
ATOM 801 C C . HIS A 1 102 ? 0.205 3.069 1.138 1.00 97.00 102 HIS A C 1
ATOM 803 O O . HIS A 1 102 ? 0.864 3.758 1.926 1.00 97.00 102 HIS A O 1
ATOM 809 N N . ALA A 1 103 ? -0.506 2.011 1.542 1.00 98.44 103 ALA A N 1
ATOM 810 C CA . ALA A 1 103 ? -0.566 1.555 2.926 1.00 98.44 103 ALA A CA 1
ATOM 811 C C . ALA A 1 103 ? 0.814 1.152 3.474 1.00 98.44 103 ALA A C 1
ATOM 813 O O . ALA A 1 103 ? 1.040 1.245 4.684 1.00 98.44 103 ALA A O 1
ATOM 814 N N . LEU A 1 104 ? 1.776 0.811 2.602 1.00 98.25 104 LEU A N 1
ATOM 815 C CA . LEU A 1 104 ? 3.159 0.497 2.981 1.00 98.25 104 LEU A CA 1
ATOM 816 C C . LEU A 1 104 ? 3.804 1.604 3.831 1.00 98.25 104 LEU A C 1
ATOM 818 O O . LEU A 1 104 ? 4.611 1.317 4.713 1.00 98.25 104 LEU A O 1
ATOM 822 N N . GLN A 1 105 ? 3.422 2.871 3.634 1.00 98.06 105 GLN A N 1
ATOM 823 C CA . GLN A 1 105 ? 3.954 3.986 4.424 1.00 98.06 105 GLN A CA 1
ATOM 824 C C . GLN A 1 105 ? 3.686 3.839 5.930 1.00 98.06 105 GLN A C 1
ATOM 826 O O . GLN A 1 105 ? 4.484 4.306 6.750 1.00 98.06 105 GLN A O 1
ATOM 831 N N . TYR A 1 106 ? 2.586 3.169 6.287 1.00 98.38 106 TYR A N 1
ATOM 832 C CA . TYR A 1 106 ? 2.141 2.958 7.661 1.00 98.38 106 TYR A CA 1
ATOM 833 C C . TYR A 1 106 ? 2.662 1.660 8.270 1.00 98.38 106 TYR A C 1
ATOM 835 O O . TYR A 1 106 ? 2.645 1.538 9.495 1.00 98.38 106 TYR A O 1
ATOM 843 N N . ALA A 1 107 ? 3.152 0.731 7.448 1.00 98.56 107 ALA A N 1
ATOM 844 C CA . ALA A 1 107 ? 3.750 -0.510 7.910 1.00 98.56 107 ALA A CA 1
ATOM 845 C C . ALA A 1 107 ? 4.969 -0.247 8.812 1.00 98.56 107 ALA A C 1
ATOM 847 O O . ALA A 1 107 ? 5.670 0.769 8.684 1.00 98.56 107 ALA A O 1
ATOM 848 N N . GLY A 1 108 ? 5.210 -1.166 9.740 1.00 98.31 108 GLY A N 1
ATOM 849 C CA . GLY A 1 108 ? 6.388 -1.158 10.592 1.00 98.31 108 GLY A CA 1
ATOM 850 C C . GLY A 1 108 ? 7.659 -1.493 9.811 1.00 98.31 108 GLY A C 1
ATOM 851 O O . GLY A 1 108 ? 7.612 -2.035 8.705 1.00 98.31 108 GLY A O 1
ATOM 852 N N . ASP A 1 109 ? 8.809 -1.160 10.393 1.00 97.38 109 ASP A N 1
ATOM 853 C CA . ASP A 1 109 ? 10.103 -1.247 9.707 1.00 97.38 109 ASP A CA 1
ATOM 854 C C . ASP A 1 109 ? 10.447 -2.674 9.257 1.00 97.38 109 ASP A C 1
ATOM 856 O O . ASP A 1 109 ? 11.041 -2.848 8.193 1.00 97.38 109 ASP A O 1
ATOM 860 N N . MET A 1 110 ? 10.010 -3.699 10.003 1.00 96.56 110 MET A N 1
ATOM 861 C CA . MET A 1 110 ? 10.213 -5.098 9.606 1.00 96.56 110 MET A CA 1
ATOM 862 C C . MET A 1 110 ? 9.487 -5.424 8.298 1.00 96.56 110 MET A C 1
ATOM 864 O O . MET A 1 110 ? 10.039 -6.107 7.444 1.00 96.56 110 MET A O 1
ATOM 868 N N . MET A 1 111 ? 8.272 -4.902 8.113 1.00 98.44 111 MET A N 1
ATOM 869 C CA . MET A 1 111 ? 7.470 -5.148 6.909 1.00 98.44 111 MET A CA 1
ATOM 870 C C . MET A 1 111 ? 7.934 -4.301 5.725 1.00 98.44 111 MET A C 1
ATOM 872 O O . MET A 1 111 ? 7.876 -4.748 4.586 1.00 98.44 111 MET A O 1
ATOM 876 N N . LYS A 1 112 ? 8.478 -3.107 5.983 1.00 98.25 112 LYS A N 1
ATOM 877 C CA . LYS A 1 112 ? 9.153 -2.291 4.960 1.00 98.25 112 LYS A CA 1
ATOM 878 C C . LYS A 1 112 ? 10.442 -2.930 4.441 1.00 98.25 112 LYS A C 1
ATOM 880 O O . LYS A 1 112 ? 10.923 -2.523 3.388 1.00 98.25 112 LYS A O 1
ATOM 885 N N . GLY A 1 113 ? 11.009 -3.891 5.171 1.00 97.25 113 GLY A N 1
ATOM 886 C CA . GLY A 1 113 ? 12.134 -4.716 4.732 1.00 97.25 113 GLY A CA 1
ATOM 887 C C . GLY A 1 113 ? 11.747 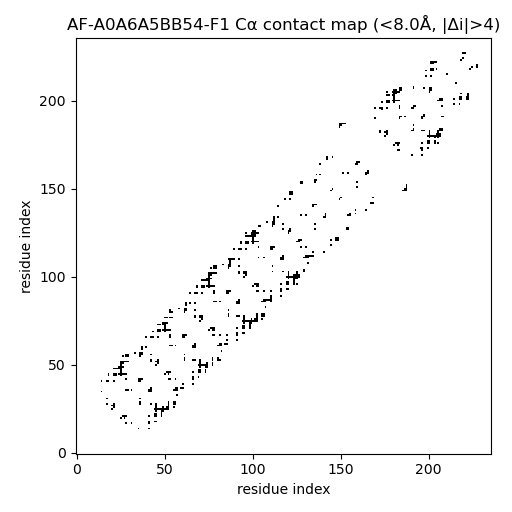-6.089 4.177 1.00 97.25 113 GLY A C 1
ATOM 888 O O . GLY A 1 113 ? 12.632 -6.805 3.718 1.00 97.25 113 GLY A O 1
ATOM 889 N N . ASP A 1 114 ? 10.465 -6.470 4.199 1.00 98.00 114 ASP A N 1
ATOM 890 C CA . ASP A 1 114 ? 10.001 -7.725 3.603 1.00 98.00 114 ASP A CA 1
ATOM 891 C C . ASP A 1 114 ? 9.832 -7.535 2.089 1.00 98.00 114 ASP A C 1
ATOM 893 O O . ASP A 1 114 ? 9.021 -6.733 1.620 1.00 98.00 114 ASP A O 1
ATOM 897 N N . GLN A 1 115 ? 10.626 -8.280 1.318 1.00 96.50 115 GLN A N 1
ATOM 898 C CA . GLN A 1 115 ? 10.667 -8.188 -0.139 1.00 96.50 115 GLN A CA 1
ATOM 899 C C . GLN A 1 115 ? 9.297 -8.427 -0.789 1.00 96.50 115 GLN A C 1
ATOM 901 O O . GLN A 1 115 ? 8.933 -7.724 -1.732 1.00 96.50 115 GLN A O 1
ATOM 906 N N . GLU A 1 116 ? 8.532 -9.408 -0.300 1.00 96.94 116 GLU A N 1
ATOM 907 C CA . GLU A 1 116 ? 7.225 -9.752 -0.865 1.00 96.94 116 GLU A CA 1
ATOM 908 C C . GLU A 1 116 ? 6.208 -8.657 -0.554 1.00 96.94 116 GLU A C 1
ATOM 910 O O . GLU A 1 116 ? 5.476 -8.239 -1.447 1.00 96.94 116 GLU A O 1
ATOM 915 N N . VAL A 1 117 ? 6.200 -8.143 0.679 1.00 98.25 117 VAL A N 1
ATOM 916 C CA . VAL A 1 117 ? 5.309 -7.045 1.086 1.00 98.25 117 VAL A CA 1
ATOM 917 C C . VAL A 1 117 ? 5.550 -5.800 0.237 1.00 98.25 117 VAL A C 1
ATOM 919 O O . VAL A 1 117 ? 4.599 -5.207 -0.274 1.00 98.25 117 VAL A O 1
ATOM 922 N N . VAL A 1 118 ? 6.812 -5.400 0.066 1.00 97.19 118 VAL A N 1
ATOM 923 C CA . VAL A 1 118 ? 7.152 -4.206 -0.718 1.00 97.19 118 VAL A CA 1
ATOM 924 C C . VAL A 1 118 ? 6.821 -4.413 -2.196 1.00 97.19 118 VAL A C 1
ATOM 926 O O . VAL A 1 118 ? 6.237 -3.522 -2.812 1.00 97.19 118 VAL A O 1
ATOM 929 N N . LEU A 1 119 ? 7.133 -5.580 -2.767 1.00 95.69 119 LEU A N 1
ATOM 930 C CA . LEU A 1 119 ? 6.799 -5.883 -4.160 1.00 95.69 119 LEU A CA 1
ATOM 931 C C . LEU A 1 119 ? 5.281 -5.882 -4.391 1.00 95.69 119 LEU A C 1
ATOM 933 O O . LEU A 1 119 ? 4.804 -5.350 -5.394 1.00 95.69 119 LEU A O 1
ATOM 937 N N . GLU A 1 120 ? 4.514 -6.444 -3.458 1.00 97.00 120 GLU A N 1
ATOM 938 C CA . GLU A 1 120 ? 3.055 -6.463 -3.524 1.00 97.00 120 GLU A CA 1
ATOM 939 C C . GLU A 1 120 ? 2.460 -5.055 -3.422 1.00 97.00 120 GLU A C 1
ATOM 941 O O . GLU A 1 120 ? 1.535 -4.726 -4.166 1.00 97.00 120 GLU A O 1
ATOM 946 N N . ALA A 1 121 ? 3.032 -4.194 -2.576 1.00 96.69 121 ALA A N 1
ATOM 947 C CA . ALA A 1 121 ? 2.647 -2.789 -2.504 1.00 96.69 121 ALA A CA 1
ATOM 948 C C . ALA A 1 121 ? 2.890 -2.062 -3.830 1.00 96.69 121 ALA A C 1
ATOM 950 O O . ALA A 1 121 ? 2.016 -1.339 -4.301 1.00 96.69 121 ALA A O 1
ATOM 951 N N . ILE A 1 122 ? 4.045 -2.276 -4.464 1.00 93.81 122 ILE A N 1
ATOM 952 C CA . ILE A 1 122 ? 4.395 -1.646 -5.747 1.00 93.81 122 ILE A CA 1
ATOM 953 C C . ILE A 1 122 ? 3.417 -2.068 -6.850 1.00 93.81 122 ILE A C 1
ATOM 955 O O . ILE A 1 122 ? 2.908 -1.214 -7.576 1.00 93.81 122 ILE A O 1
ATOM 959 N N . LYS A 1 123 ? 3.053 -3.356 -6.918 1.00 93.12 123 LYS A N 1
ATOM 960 C CA . LYS A 1 123 ? 2.022 -3.864 -7.846 1.00 93.12 123 LYS A CA 1
ATOM 961 C C . LYS A 1 123 ? 0.669 -3.161 -7.700 1.00 93.12 123 LYS A C 1
ATOM 963 O O . LYS A 1 123 ? -0.079 -3.079 -8.671 1.00 93.12 123 LYS A O 1
ATOM 968 N N . HIS A 1 124 ? 0.365 -2.649 -6.509 1.00 94.31 124 HIS A N 1
ATOM 969 C CA . HIS A 1 124 ? -0.884 -1.957 -6.185 1.00 94.31 124 HIS A CA 1
ATOM 970 C C . HIS A 1 124 ? -0.704 -0.431 -6.070 1.00 94.31 124 HIS A C 1
ATOM 972 O O . HIS A 1 124 ? -1.464 0.240 -5.371 1.00 94.31 124 HIS A O 1
ATOM 978 N N . GLY A 1 125 ? 0.291 0.135 -6.764 1.00 90.88 125 GLY A N 1
ATOM 979 C CA . GLY A 1 125 ? 0.497 1.585 -6.875 1.00 90.88 125 GLY A CA 1
ATOM 980 C C . GLY A 1 125 ? 1.250 2.223 -5.706 1.00 90.88 125 GLY A C 1
ATOM 981 O O . GLY A 1 125 ? 1.278 3.446 -5.596 1.00 90.88 125 GLY A O 1
ATOM 982 N N . GLY A 1 126 ? 1.848 1.415 -4.831 1.00 92.19 126 GLY A N 1
ATOM 983 C CA . GLY A 1 126 ? 2.728 1.873 -3.762 1.00 92.19 126 GLY A CA 1
ATOM 984 C C . GLY A 1 126 ? 4.052 2.433 -4.283 1.00 92.19 126 GLY A C 1
ATOM 985 O O . GLY A 1 126 ? 4.403 2.298 -5.450 1.00 92.19 126 GLY A O 1
ATOM 986 N N . HIS A 1 127 ? 4.815 3.064 -3.390 1.00 89.81 127 HIS A N 1
ATOM 987 C CA . HIS A 1 127 ? 6.071 3.725 -3.747 1.00 89.81 127 HIS A CA 1
ATOM 988 C C . HIS A 1 127 ? 7.279 3.109 -3.052 1.00 89.81 127 HIS A C 1
ATOM 990 O O . HIS A 1 127 ? 7.288 2.929 -1.832 1.00 89.81 127 HIS A O 1
ATOM 996 N N . LEU A 1 128 ? 8.356 2.939 -3.819 1.00 90.25 128 LEU A N 1
ATOM 997 C CA . LEU A 1 128 ? 9.622 2.379 -3.352 1.00 90.25 128 LEU A CA 1
ATOM 998 C C . LEU A 1 128 ? 10.282 3.195 -2.221 1.00 90.25 128 LEU A C 1
ATOM 1000 O O . LEU A 1 128 ? 10.993 2.635 -1.396 1.00 90.25 128 LEU A O 1
ATOM 1004 N N . LYS A 1 129 ? 9.989 4.500 -2.105 1.00 91.25 129 LYS A N 1
ATOM 1005 C CA . LYS A 1 129 ? 10.535 5.379 -1.046 1.00 91.25 129 LYS A CA 1
ATOM 1006 C C . LYS A 1 129 ? 10.227 4.927 0.388 1.00 91.25 129 LYS A C 1
ATOM 1008 O O . LYS A 1 129 ? 10.833 5.442 1.322 1.00 91.25 129 LYS A O 1
ATOM 1013 N N . TYR A 1 130 ? 9.235 4.052 0.569 1.00 94.06 130 TYR A N 1
ATOM 1014 C CA . TYR A 1 130 ? 8.859 3.514 1.876 1.00 94.06 130 TYR A CA 1
ATOM 1015 C C . TYR A 1 130 ? 9.560 2.194 2.211 1.00 94.06 130 TYR A C 1
ATOM 1017 O O . TYR A 1 130 ? 9.445 1.743 3.348 1.00 94.06 130 TYR A O 1
ATOM 1025 N N . ALA A 1 131 ? 10.263 1.583 1.254 1.00 95.12 131 ALA A N 1
ATOM 1026 C CA . ALA A 1 131 ? 11.046 0.379 1.481 1.00 95.12 131 ALA A CA 1
ATOM 1027 C C . ALA A 1 131 ? 12.242 0.658 2.404 1.00 95.12 131 ALA A C 1
ATOM 1029 O O . ALA A 1 131 ? 12.728 1.788 2.513 1.00 95.12 131 ALA A O 1
ATOM 1030 N N . SER A 1 132 ? 12.726 -0.386 3.073 1.00 96.31 132 SER A N 1
ATOM 1031 C CA . SER A 1 132 ? 13.915 -0.301 3.913 1.00 96.31 132 SER A CA 1
ATOM 1032 C C . SER A 1 132 ? 15.148 0.065 3.087 1.00 96.31 132 SER A C 1
ATOM 1034 O O . SER A 1 132 ? 15.248 -0.232 1.893 1.00 96.31 132 SER A O 1
ATOM 1036 N N . ARG A 1 133 ? 16.137 0.677 3.745 1.00 93.06 133 ARG A N 1
ATOM 1037 C CA . ARG A 1 133 ? 17.411 1.005 3.098 1.00 93.06 133 ARG A CA 1
ATOM 1038 C C . ARG A 1 133 ? 18.082 -0.237 2.509 1.00 93.06 133 ARG A C 1
ATOM 1040 O O . ARG A 1 133 ? 18.654 -0.132 1.431 1.00 93.06 133 ARG A O 1
ATOM 1047 N N . ASP A 1 134 ? 17.983 -1.379 3.182 1.00 94.69 134 ASP A N 1
ATOM 1048 C CA . ASP A 1 134 ? 18.596 -2.629 2.731 1.00 94.69 134 ASP A CA 1
ATOM 1049 C C . ASP A 1 134 ? 18.010 -3.082 1.388 1.00 94.69 134 ASP A C 1
ATOM 1051 O O . ASP A 1 134 ? 18.767 -3.343 0.455 1.00 94.69 134 ASP A O 1
ATOM 1055 N N . LEU A 1 135 ? 16.679 -3.053 1.235 1.00 94.56 135 LEU A N 1
ATOM 1056 C CA . LEU A 1 135 ? 16.025 -3.354 -0.045 1.00 94.56 135 LEU A CA 1
ATOM 1057 C C . LEU A 1 135 ? 16.364 -2.322 -1.125 1.00 94.56 135 LEU A C 1
ATOM 1059 O O . LEU A 1 135 ? 16.582 -2.683 -2.277 1.00 94.56 135 LEU A O 1
ATOM 1063 N N . LEU A 1 136 ? 16.483 -1.043 -0.761 1.00 92.56 136 LEU A N 1
ATOM 1064 C CA . LEU A 1 136 ? 16.907 0.011 -1.690 1.00 92.56 136 LEU A CA 1
ATOM 1065 C C . LEU A 1 136 ? 18.353 -0.149 -2.192 1.00 92.56 136 LEU A C 1
ATOM 1067 O O . LEU A 1 136 ? 18.731 0.539 -3.136 1.00 92.56 136 LEU A O 1
ATOM 1071 N N . HIS A 1 137 ? 19.165 -1.015 -1.577 1.00 92.50 137 HIS A N 1
ATOM 1072 C CA . HIS A 1 137 ? 20.518 -1.350 -2.041 1.00 92.50 137 HIS A CA 1
ATOM 1073 C C . HIS A 1 137 ? 20.605 -2.767 -2.630 1.00 92.50 137 HIS A C 1
ATOM 1075 O O . HIS A 1 137 ? 21.654 -3.151 -3.155 1.00 92.50 137 HIS A O 1
ATOM 1081 N N . ASP A 1 138 ? 19.518 -3.539 -2.589 1.00 94.12 138 ASP A N 1
ATOM 1082 C CA . ASP A 1 138 ? 19.441 -4.850 -3.219 1.00 94.12 138 ASP A CA 1
ATOM 1083 C C . ASP A 1 138 ? 19.122 -4.696 -4.710 1.00 94.12 138 ASP A C 1
ATOM 1085 O O . ASP A 1 138 ? 17.975 -4.585 -5.141 1.00 94.12 138 ASP A O 1
ATOM 1089 N N . LYS A 1 139 ? 20.174 -4.724 -5.530 1.00 91.88 139 LYS A N 1
ATOM 1090 C CA . LYS A 1 139 ? 20.054 -4.627 -6.989 1.00 91.88 139 LYS A CA 1
ATOM 1091 C C . LYS A 1 139 ? 19.158 -5.709 -7.591 1.00 91.88 139 LYS A C 1
ATOM 1093 O O . LYS A 1 139 ? 18.478 -5.422 -8.569 1.00 91.88 139 LYS A O 1
ATOM 1098 N N . GLN A 1 140 ? 19.158 -6.934 -7.057 1.00 92.56 140 GLN A N 1
ATOM 1099 C CA . GLN A 1 140 ? 18.323 -8.005 -7.611 1.00 92.56 140 GLN A CA 1
ATOM 1100 C C . GLN A 1 140 ? 16.850 -7.722 -7.350 1.00 92.56 140 GLN A C 1
ATOM 1102 O O . GLN A 1 140 ? 16.032 -7.862 -8.258 1.00 92.56 140 GLN A O 1
ATOM 1107 N N . PHE A 1 141 ? 16.524 -7.272 -6.142 1.00 93.12 141 PHE A N 1
ATOM 1108 C CA . PHE A 1 141 ? 15.179 -6.820 -5.819 1.00 93.12 141 PHE A CA 1
ATOM 1109 C C . PHE A 1 141 ? 14.752 -5.638 -6.695 1.00 93.12 141 PHE A C 1
ATOM 1111 O O . PHE A 1 141 ? 13.674 -5.661 -7.284 1.00 93.12 141 PHE A O 1
ATOM 1118 N N . LEU A 1 142 ? 15.607 -4.626 -6.845 1.00 91.38 142 LEU A N 1
ATOM 1119 C CA . LEU A 1 142 ? 15.294 -3.453 -7.660 1.00 91.38 142 LEU A CA 1
ATOM 1120 C C . LEU A 1 142 ? 15.063 -3.793 -9.137 1.00 91.38 142 LEU A C 1
ATOM 1122 O O . LEU A 1 142 ? 14.200 -3.189 -9.766 1.00 91.38 142 LEU A O 1
ATOM 1126 N N . LEU A 1 143 ? 15.773 -4.780 -9.688 1.00 89.38 143 LEU A N 1
ATOM 1127 C CA . LEU A 1 143 ? 15.507 -5.271 -11.044 1.00 89.38 143 LEU A CA 1
ATOM 1128 C C . LEU A 1 143 ? 14.124 -5.928 -11.163 1.00 89.38 143 LEU A C 1
ATOM 1130 O O . LEU A 1 143 ? 13.481 -5.765 -12.193 1.00 89.38 143 LEU A O 1
ATOM 1134 N N . GLN A 1 144 ? 13.636 -6.605 -10.117 1.00 89.38 144 GLN A N 1
ATOM 1135 C CA . GLN A 1 144 ? 12.260 -7.126 -10.089 1.00 89.38 144 GLN A CA 1
ATOM 1136 C C . GLN A 1 144 ? 11.232 -5.993 -10.017 1.00 89.38 144 GLN A C 1
ATOM 1138 O O . GLN A 1 144 ? 10.182 -6.068 -10.646 1.00 89.38 144 GLN A O 1
ATOM 1143 N N . VAL A 1 145 ? 11.527 -4.930 -9.264 1.00 88.81 145 VAL A N 1
ATOM 1144 C CA . VAL A 1 145 ? 10.639 -3.763 -9.141 1.00 88.81 145 VAL A CA 1
ATOM 1145 C C . VAL A 1 145 ? 10.424 -3.081 -10.489 1.00 88.81 145 VAL A C 1
ATOM 1147 O O . VAL A 1 145 ? 9.293 -2.707 -10.786 1.00 88.81 145 VAL A O 1
ATOM 1150 N N . VAL A 1 146 ? 11.465 -2.983 -11.321 1.00 84.25 146 VAL A N 1
ATOM 1151 C CA . VAL A 1 146 ? 11.404 -2.362 -12.658 1.00 84.25 146 VAL A CA 1
ATOM 1152 C C . VAL A 1 146 ? 10.353 -3.009 -13.569 1.00 84.25 146 VAL A C 1
ATOM 1154 O O . VAL A 1 146 ? 9.824 -2.337 -14.451 1.00 84.25 146 VAL A O 1
ATOM 1157 N N . GLU A 1 147 ? 9.996 -4.278 -13.349 1.00 80.44 147 GLU A N 1
ATOM 1158 C CA . GLU A 1 147 ? 8.927 -4.948 -14.105 1.00 80.44 147 GLU A CA 1
ATOM 1159 C C . GLU A 1 147 ? 7.528 -4.380 -13.811 1.00 80.44 147 GLU A C 1
ATOM 1161 O O . GLU A 1 147 ? 6.630 -4.489 -14.647 1.00 80.44 147 GLU A O 1
ATOM 1166 N N . TYR A 1 148 ? 7.334 -3.776 -12.635 1.00 81.75 148 TYR A N 1
ATOM 1167 C CA . TYR A 1 148 ? 6.041 -3.275 -12.158 1.00 81.75 148 TYR A CA 1
ATOM 1168 C C . TYR A 1 148 ? 5.998 -1.749 -12.054 1.00 81.75 148 TYR A C 1
ATOM 1170 O O . TYR A 1 148 ? 4.972 -1.144 -12.361 1.00 81.75 148 TYR A O 1
ATOM 1178 N N . ASP A 1 149 ? 7.099 -1.128 -11.634 1.00 73.38 149 ASP A N 1
ATOM 1179 C CA . ASP A 1 149 ? 7.252 0.318 -11.533 1.00 73.38 149 ASP A CA 1
ATOM 1180 C C . ASP A 1 149 ? 8.622 0.749 -12.069 1.00 73.38 149 ASP A C 1
ATOM 1182 O O . ASP A 1 149 ? 9.680 0.470 -11.505 1.00 73.38 149 ASP A O 1
ATOM 1186 N N . VAL A 1 150 ? 8.585 1.476 -13.179 1.00 65.81 150 VAL A N 1
ATOM 1187 C CA . VAL A 1 150 ? 9.753 2.059 -13.851 1.00 65.81 150 VAL A CA 1
ATOM 1188 C C . VAL A 1 150 ? 10.176 3.405 -13.242 1.00 65.81 150 VAL A C 1
ATOM 1190 O O . VAL A 1 150 ? 11.119 4.048 -13.718 1.00 65.81 150 VAL A O 1
ATOM 1193 N N . ASN A 1 151 ? 9.501 3.859 -12.183 1.00 70.00 151 ASN A N 1
ATOM 1194 C CA . ASN A 1 151 ? 9.834 5.081 -11.469 1.00 70.00 151 ASN A CA 1
ATOM 1195 C C . ASN A 1 151 ? 10.991 4.872 -10.475 1.00 70.00 151 ASN A C 1
ATOM 1197 O O . ASN A 1 151 ? 10.804 4.584 -9.294 1.00 70.00 151 ASN A O 1
ATOM 1201 N N . LEU A 1 152 ? 12.211 5.112 -10.953 1.00 72.88 152 LEU A N 1
ATOM 1202 C CA . LEU A 1 152 ? 13.445 4.981 -10.171 1.00 72.88 152 LEU A CA 1
ATOM 1203 C C . LEU A 1 152 ? 13.855 6.255 -9.402 1.00 72.88 152 LEU A C 1
ATOM 1205 O O . LEU A 1 152 ? 14.945 6.311 -8.840 1.00 72.88 152 LEU A O 1
ATOM 1209 N N . ASN A 1 153 ? 12.989 7.274 -9.314 1.00 75.31 153 ASN A N 1
ATOM 1210 C CA . ASN A 1 153 ? 13.330 8.586 -8.731 1.00 75.31 153 ASN A CA 1
ATOM 1211 C C . ASN A 1 153 ? 13.714 8.552 -7.237 1.00 75.31 153 ASN A C 1
ATOM 1213 O O . ASN A 1 153 ? 14.203 9.545 -6.700 1.00 75.31 153 ASN A O 1
ATOM 1217 N N . HIS A 1 154 ? 13.438 7.448 -6.542 1.00 79.25 154 HIS A N 1
ATOM 1218 C CA . HIS A 1 154 ? 13.697 7.285 -5.110 1.00 79.25 154 HIS A CA 1
ATOM 1219 C C . HIS A 1 154 ? 14.836 6.308 -4.799 1.00 79.25 154 HIS A C 1
ATOM 1221 O O . HIS A 1 154 ? 15.019 5.941 -3.638 1.00 79.25 154 HIS A O 1
ATOM 1227 N N . LEU A 1 155 ? 15.597 5.889 -5.811 1.00 84.62 155 LEU A N 1
ATOM 1228 C CA . LEU A 1 155 ? 16.789 5.081 -5.598 1.00 84.62 155 LEU A CA 1
ATOM 1229 C C . LEU A 1 155 ? 17.904 5.887 -4.905 1.00 84.62 155 LEU A C 1
ATOM 1231 O O . LEU A 1 155 ? 18.062 7.080 -5.185 1.00 84.62 155 LEU A O 1
ATOM 1235 N N . PRO A 1 156 ? 18.710 5.247 -4.035 1.00 87.44 156 PRO A N 1
ATOM 1236 C CA . PRO A 1 156 ? 19.934 5.843 -3.508 1.00 87.44 156 PRO A CA 1
ATOM 1237 C C . PRO A 1 156 ? 20.865 6.294 -4.637 1.00 87.44 156 PRO A C 1
ATOM 1239 O O . PRO A 1 156 ? 20.950 5.639 -5.678 1.00 87.44 156 PRO A O 1
ATOM 1242 N N . GLU A 1 157 ? 21.589 7.393 -4.427 1.00 86.75 157 GLU A N 1
ATOM 1243 C CA . GLU A 1 157 ? 22.489 7.973 -5.432 1.00 86.75 157 GLU A CA 1
ATOM 1244 C C . GLU A 1 157 ? 23.555 6.968 -5.897 1.00 86.75 157 GLU A C 1
ATOM 1246 O O . GLU A 1 157 ? 23.905 6.927 -7.077 1.00 86.75 157 GLU A O 1
ATOM 1251 N N . GLU A 1 158 ? 24.025 6.108 -4.994 1.00 89.44 158 GLU A N 1
ATOM 1252 C CA . GLU A 1 158 ? 24.993 5.055 -5.289 1.00 89.44 158 GLU A CA 1
ATOM 1253 C C . GLU A 1 158 ? 24.461 4.049 -6.315 1.00 89.44 158 GLU A C 1
ATOM 1255 O O . GLU A 1 158 ? 25.212 3.612 -7.184 1.00 89.44 158 GLU A O 1
ATOM 1260 N N . ILE A 1 159 ? 23.173 3.706 -6.235 1.00 89.56 159 ILE A N 1
ATOM 1261 C CA . ILE A 1 159 ? 22.522 2.779 -7.167 1.00 89.56 159 ILE A CA 1
ATOM 1262 C C . ILE A 1 159 ? 22.168 3.494 -8.470 1.00 89.56 159 ILE A C 1
ATOM 1264 O O . ILE A 1 159 ? 22.420 2.964 -9.550 1.00 89.56 159 ILE A O 1
ATOM 1268 N N . SER A 1 160 ? 21.643 4.717 -8.384 1.00 84.62 160 SER A N 1
ATOM 1269 C CA . SER A 1 160 ? 21.286 5.530 -9.553 1.00 84.62 160 SER A CA 1
ATOM 1270 C C . SER A 1 160 ? 22.488 5.860 -10.441 1.00 84.62 160 SER A C 1
ATOM 1272 O O . SER A 1 160 ? 22.329 6.014 -11.646 1.00 84.62 160 SER A O 1
ATOM 1274 N N . ASN A 1 161 ? 23.695 5.939 -9.873 1.00 86.62 161 ASN A N 1
ATOM 1275 C CA . ASN A 1 161 ? 24.938 6.170 -10.615 1.00 86.62 161 ASN A CA 1
ATOM 1276 C C . ASN A 1 161 ? 25.677 4.878 -11.003 1.00 86.62 161 ASN A C 1
ATOM 1278 O O . ASN A 1 161 ? 26.728 4.932 -11.656 1.00 86.62 161 ASN A O 1
ATOM 1282 N N . ASP A 1 162 ? 25.161 3.713 -10.614 1.00 91.06 162 ASP A N 1
ATOM 1283 C CA . ASP A 1 162 ? 25.773 2.436 -10.940 1.00 91.06 162 ASP A CA 1
ATOM 1284 C C . ASP A 1 162 ? 25.523 2.083 -12.412 1.00 91.06 162 ASP A C 1
ATOM 1286 O O . ASP A 1 162 ? 24.433 1.686 -12.825 1.00 91.06 162 ASP A O 1
ATOM 1290 N N . LYS A 1 163 ? 26.578 2.207 -13.223 1.00 89.44 163 LYS A N 1
ATOM 1291 C CA . LYS A 1 163 ? 26.523 1.941 -14.666 1.00 89.44 163 LYS A CA 1
ATOM 1292 C C . LYS A 1 163 ? 26.110 0.511 -14.996 1.00 89.44 163 LYS A C 1
ATOM 1294 O O . LYS A 1 163 ? 25.442 0.301 -16.002 1.00 89.44 163 LYS A O 1
ATOM 1299 N N . GLU A 1 164 ? 26.529 -0.473 -14.205 1.00 92.94 164 GLU A N 1
ATOM 1300 C CA . GLU A 1 164 ? 26.200 -1.874 -14.468 1.00 92.94 164 GLU A CA 1
ATOM 1301 C C . GLU A 1 164 ? 24.724 -2.145 -14.175 1.00 92.94 164 GLU A C 1
ATOM 1303 O O . GLU A 1 164 ? 24.058 -2.838 -14.945 1.00 92.94 164 GLU A O 1
ATOM 1308 N N . PHE A 1 165 ? 24.199 -1.558 -13.099 1.00 90.69 165 PHE A N 1
ATOM 1309 C CA . PHE A 1 165 ? 22.776 -1.602 -12.782 1.00 90.69 165 PHE A CA 1
ATOM 1310 C C . PHE A 1 165 ? 21.941 -0.903 -13.863 1.00 90.69 165 PHE A C 1
ATOM 1312 O O . PHE A 1 165 ? 21.021 -1.508 -14.408 1.00 90.69 165 PHE A O 1
ATOM 1319 N N . LEU A 1 166 ? 22.308 0.321 -14.258 1.00 87.88 166 LEU A N 1
ATOM 1320 C CA . LEU A 1 166 ? 21.613 1.057 -15.320 1.00 87.88 166 LEU A CA 1
ATOM 1321 C C . LEU A 1 166 ? 21.613 0.302 -16.655 1.00 87.88 166 LEU A C 1
ATOM 1323 O O . LEU A 1 166 ? 20.592 0.263 -17.336 1.00 87.88 166 LEU A O 1
ATOM 1327 N N . LEU A 1 167 ? 22.721 -0.352 -17.020 1.00 89.75 167 LEU A N 1
ATOM 1328 C CA . LEU A 1 167 ? 22.778 -1.191 -18.221 1.00 89.75 167 LEU A CA 1
ATOM 1329 C C . LEU A 1 167 ? 21.811 -2.381 -18.148 1.00 89.75 167 LEU A C 1
ATOM 1331 O O . LEU A 1 167 ? 21.270 -2.784 -19.176 1.00 89.75 167 LEU A O 1
ATOM 1335 N N . GLN A 1 168 ? 21.587 -2.956 -16.965 1.00 91.31 168 GLN A N 1
ATOM 1336 C CA . GLN A 1 168 ? 20.592 -4.017 -16.782 1.00 91.31 168 GLN A CA 1
ATOM 1337 C C . GLN A 1 168 ? 19.166 -3.475 -16.898 1.00 91.31 168 GLN A C 1
ATOM 1339 O O . GLN A 1 168 ? 18.355 -4.076 -17.600 1.00 91.31 168 GLN A O 1
ATOM 1344 N N . VAL A 1 169 ? 18.887 -2.311 -16.306 1.00 89.50 169 VAL A N 1
ATOM 1345 C CA . VAL A 1 169 ? 17.593 -1.625 -16.446 1.00 89.50 169 VAL A CA 1
ATOM 1346 C C . VAL A 1 169 ? 17.300 -1.310 -17.914 1.00 89.50 169 VAL A C 1
ATOM 1348 O O . VAL A 1 169 ? 16.219 -1.632 -18.395 1.00 89.50 169 VAL A O 1
ATOM 1351 N N . ILE A 1 170 ? 18.262 -0.759 -18.662 1.00 89.44 170 ILE A N 1
ATOM 1352 C CA . ILE A 1 170 ? 18.097 -0.466 -20.096 1.00 89.44 170 ILE A CA 1
ATOM 1353 C C . ILE A 1 170 ? 17.818 -1.746 -20.888 1.00 89.44 170 ILE A C 1
ATOM 1355 O O . ILE A 1 170 ? 16.922 -1.749 -21.725 1.00 89.44 170 ILE A O 1
ATOM 1359 N N . LYS A 1 171 ? 18.528 -2.850 -20.616 1.00 91.00 171 LYS A N 1
ATOM 1360 C CA . LYS A 1 171 ? 18.278 -4.139 -21.287 1.00 91.00 171 LYS A CA 1
ATOM 1361 C C . LYS A 1 171 ? 16.861 -4.654 -21.043 1.00 91.00 171 LYS A C 1
ATOM 1363 O O . LYS A 1 171 ? 16.187 -5.003 -22.008 1.00 91.00 171 LYS A O 1
ATOM 1368 N N . LEU A 1 172 ? 16.404 -4.650 -19.790 1.00 89.38 172 LEU A N 1
ATOM 1369 C CA . LEU A 1 172 ? 15.027 -5.022 -19.442 1.00 89.38 172 LEU A CA 1
ATOM 1370 C C . LEU A 1 172 ? 14.022 -4.118 -20.162 1.00 89.38 172 LEU A C 1
ATOM 1372 O O . LEU A 1 172 ? 13.050 -4.581 -20.759 1.00 89.38 172 LEU A O 1
ATOM 1376 N N . MET A 1 173 ? 14.296 -2.815 -20.174 1.00 88.56 173 MET A N 1
ATOM 1377 C CA . MET A 1 173 ? 13.402 -1.842 -20.778 1.00 88.56 173 MET A CA 1
ATOM 1378 C C . MET A 1 173 ? 13.369 -1.944 -22.308 1.00 88.56 173 MET A C 1
ATOM 1380 O O . MET A 1 173 ? 12.310 -1.767 -22.905 1.00 88.56 173 MET A O 1
ATOM 1384 N N . LEU A 1 174 ? 14.479 -2.312 -22.955 1.00 90.62 174 LEU A N 1
ATOM 1385 C CA . LEU A 1 174 ? 14.530 -2.606 -24.390 1.00 90.62 174 LEU A CA 1
ATOM 1386 C C . LEU A 1 174 ? 13.637 -3.793 -24.754 1.00 90.62 174 LEU A C 1
ATOM 1388 O O . LEU A 1 174 ? 12.964 -3.748 -25.781 1.00 90.62 174 LEU A O 1
ATOM 1392 N N . GLU A 1 175 ? 13.611 -4.846 -23.938 1.00 90.12 175 GLU A N 1
ATOM 1393 C CA . GLU A 1 175 ? 12.719 -5.991 -24.156 1.00 90.12 175 GLU A CA 1
ATOM 1394 C C . GLU A 1 175 ? 11.244 -5.581 -24.038 1.00 90.12 175 GLU A C 1
ATOM 1396 O O . GLU A 1 175 ? 10.434 -5.915 -24.907 1.00 90.12 175 GLU A O 1
ATOM 1401 N N . ALA A 1 176 ? 10.900 -4.777 -23.029 1.00 87.88 176 ALA A N 1
ATOM 1402 C CA . ALA A 1 176 ? 9.550 -4.239 -22.865 1.00 87.88 176 ALA A CA 1
ATOM 1403 C C . ALA A 1 176 ? 9.133 -3.319 -24.030 1.00 87.88 176 ALA A C 1
ATOM 1405 O O . ALA A 1 176 ? 8.022 -3.443 -24.548 1.00 87.88 176 ALA A O 1
ATOM 1406 N N . VAL A 1 177 ? 10.029 -2.442 -24.490 1.00 89.75 177 VAL A N 1
ATOM 1407 C CA . VAL A 1 177 ? 9.796 -1.526 -25.620 1.00 89.75 177 VAL A CA 1
ATOM 1408 C C . VAL A 1 177 ? 9.634 -2.275 -26.945 1.00 89.75 177 VAL A C 1
ATOM 1410 O O . VAL A 1 177 ? 8.763 -1.923 -27.738 1.00 89.75 177 VAL A O 1
ATOM 1413 N N . LYS A 1 178 ? 10.409 -3.342 -27.173 1.00 90.62 178 LYS A N 1
ATOM 1414 C CA . LYS A 1 178 ? 10.253 -4.215 -28.351 1.00 90.62 178 LYS A CA 1
ATOM 1415 C C . LYS A 1 178 ? 8.881 -4.873 -28.410 1.00 90.62 178 LYS A C 1
ATOM 1417 O O . LYS A 1 178 ? 8.317 -5.018 -29.492 1.00 90.62 178 LYS A O 1
ATOM 1422 N N . ASN A 1 179 ? 8.346 -5.259 -27.253 1.00 88.31 179 ASN A N 1
ATOM 1423 C CA . ASN A 1 179 ? 7.009 -5.836 -27.149 1.00 88.31 179 ASN A CA 1
ATOM 1424 C C . ASN A 1 179 ? 5.912 -4.771 -27.305 1.00 88.31 179 ASN A C 1
ATOM 1426 O O . ASN A 1 179 ? 4.881 -5.032 -27.923 1.00 88.31 179 ASN A O 1
ATOM 1430 N N . ASN A 1 180 ? 6.121 -3.574 -26.751 1.00 86.12 180 ASN A N 1
ATOM 1431 C CA . ASN A 1 180 ? 5.201 -2.448 -26.848 1.00 86.12 180 ASN A CA 1
ATOM 1432 C C . ASN A 1 180 ? 5.971 -1.120 -26.857 1.00 86.12 180 ASN A C 1
ATOM 1434 O O . ASN A 1 180 ? 6.430 -0.660 -25.812 1.00 86.12 180 ASN A O 1
ATOM 1438 N N . GLY A 1 181 ? 6.029 -0.448 -28.012 1.00 83.50 181 GLY A N 1
ATOM 1439 C CA . GLY A 1 181 ? 6.748 0.822 -28.162 1.00 83.50 181 GLY A CA 1
ATOM 1440 C C . GLY A 1 181 ? 6.273 1.933 -27.211 1.00 83.50 181 GLY A C 1
ATOM 1441 O O . GLY A 1 181 ? 7.024 2.863 -26.927 1.00 83.50 181 GLY A O 1
ATOM 1442 N N . PHE A 1 182 ? 5.051 1.844 -26.668 1.00 84.81 182 PHE A N 1
ATOM 1443 C CA . PHE A 1 182 ? 4.547 2.782 -25.659 1.00 84.81 182 PHE A CA 1
ATOM 1444 C C . PHE A 1 182 ? 5.117 2.552 -24.255 1.00 84.81 182 PHE A C 1
ATOM 1446 O O . PHE A 1 182 ? 4.950 3.422 -23.407 1.00 84.81 182 PHE A O 1
ATOM 1453 N N . ALA A 1 183 ? 5.809 1.442 -23.984 1.00 85.19 183 ALA A N 1
ATOM 1454 C CA . ALA A 1 183 ? 6.391 1.166 -22.668 1.00 85.19 183 ALA A CA 1
ATOM 1455 C C . ALA A 1 183 ? 7.351 2.281 -22.212 1.00 85.19 183 ALA A C 1
ATOM 1457 O O . ALA A 1 183 ? 7.373 2.640 -21.036 1.00 85.19 183 ALA A O 1
ATOM 1458 N N . LEU A 1 184 ? 8.066 2.909 -23.156 1.00 86.62 184 LEU A N 1
ATOM 1459 C CA . LEU A 1 184 ? 8.956 4.038 -22.878 1.00 86.62 184 LEU A CA 1
ATOM 1460 C C . LEU A 1 184 ? 8.222 5.254 -22.286 1.00 86.62 184 LEU A C 1
ATOM 1462 O O . LEU A 1 184 ? 8.809 6.000 -21.508 1.00 86.62 184 LEU A O 1
ATOM 1466 N N . TYR A 1 185 ? 6.935 5.442 -22.602 1.00 83.81 185 TYR A N 1
ATOM 1467 C CA . TYR A 1 185 ? 6.128 6.551 -22.080 1.00 83.81 185 TYR A CA 1
ATOM 1468 C C . TYR A 1 185 ? 6.054 6.557 -20.548 1.00 83.81 185 TYR A C 1
ATOM 1470 O O . TYR A 1 185 ? 6.008 7.619 -19.930 1.00 83.81 185 TYR A O 1
ATOM 1478 N N . TYR A 1 186 ? 6.061 5.375 -19.938 1.00 78.25 186 TYR A N 1
ATOM 1479 C CA . TYR A 1 186 ? 5.929 5.214 -18.493 1.00 78.25 186 TYR A CA 1
ATOM 1480 C C . TYR A 1 186 ? 7.278 5.233 -17.764 1.00 78.25 186 TYR A C 1
ATOM 1482 O O . TYR A 1 186 ? 7.297 5.337 -16.542 1.00 78.25 186 TYR A O 1
ATOM 1490 N N . ALA A 1 187 ? 8.397 5.163 -18.494 1.00 80.38 187 ALA A N 1
ATOM 1491 C CA . ALA A 1 187 ? 9.734 5.113 -17.912 1.00 80.38 187 ALA A CA 1
ATOM 1492 C C . ALA A 1 187 ? 10.147 6.429 -17.226 1.00 80.38 187 ALA A C 1
ATOM 1494 O O . ALA A 1 187 ? 9.541 7.479 -17.454 1.00 80.38 187 ALA A O 1
ATOM 1495 N N . SER A 1 188 ? 11.207 6.394 -16.407 1.00 78.94 188 SER A N 1
ATOM 1496 C CA . SER A 1 188 ? 11.775 7.612 -15.810 1.00 78.94 188 SER A CA 1
ATOM 1497 C C . SER A 1 188 ? 12.235 8.611 -16.881 1.00 78.94 188 SER A C 1
ATOM 1499 O O . SER A 1 188 ? 12.544 8.247 -18.018 1.00 78.94 188 SER A O 1
ATOM 1501 N N . LYS A 1 189 ? 12.326 9.896 -16.516 1.00 82.31 189 LYS A N 1
ATOM 1502 C CA . LYS A 1 189 ? 12.769 10.948 -17.447 1.00 82.31 189 LYS A CA 1
ATOM 1503 C C . LYS A 1 189 ? 14.188 10.722 -17.969 1.00 82.31 189 LYS A C 1
ATOM 1505 O O . LYS A 1 189 ? 14.479 11.182 -19.071 1.00 82.31 189 LYS A O 1
ATOM 1510 N N . GLU A 1 190 ? 15.067 10.069 -17.202 1.00 82.38 190 GLU A N 1
ATOM 1511 C CA . GLU A 1 190 ? 16.392 9.701 -17.711 1.00 82.38 190 GLU A CA 1
ATOM 1512 C C . GLU A 1 190 ? 16.280 8.647 -18.815 1.00 82.38 190 GLU A C 1
ATOM 1514 O O . GLU A 1 190 ? 16.832 8.842 -19.896 1.00 82.38 190 GLU A O 1
ATOM 1519 N N . LEU A 1 191 ? 15.512 7.576 -18.585 1.00 84.50 191 LEU A N 1
ATOM 1520 C CA . LEU A 1 191 ? 15.335 6.488 -19.552 1.00 84.50 191 LEU A CA 1
ATOM 1521 C C . LEU A 1 191 ? 14.603 6.945 -20.820 1.00 84.50 191 LEU A C 1
ATOM 1523 O O . LEU A 1 191 ? 14.940 6.512 -21.916 1.00 84.50 191 LEU A O 1
ATOM 1527 N N . GLN A 1 192 ? 13.655 7.877 -20.702 1.00 86.69 192 GLN A N 1
ATOM 1528 C CA . GLN A 1 192 ? 12.961 8.485 -21.847 1.00 86.69 192 GLN A CA 1
ATOM 1529 C C . GLN A 1 192 ? 13.887 9.251 -22.803 1.00 86.69 192 GLN A C 1
ATOM 1531 O O . GLN A 1 192 ? 13.497 9.516 -23.939 1.00 86.69 192 GLN A O 1
ATOM 1536 N N . LYS A 1 193 ? 15.086 9.630 -22.348 1.00 87.44 193 LYS A N 1
ATOM 1537 C CA . LYS A 1 193 ? 16.108 10.321 -23.147 1.00 87.44 193 LYS A CA 1
ATOM 1538 C C . LYS A 1 193 ? 17.215 9.391 -23.625 1.00 87.44 193 LYS A C 1
ATOM 1540 O O . LYS A 1 193 ? 18.096 9.831 -24.364 1.00 87.44 193 LYS A O 1
ATOM 1545 N N . ASP A 1 194 ? 17.196 8.130 -23.202 1.00 90.06 194 ASP A N 1
ATOM 1546 C CA . ASP A 1 194 ? 18.174 7.158 -23.654 1.00 90.06 194 ASP A CA 1
ATOM 1547 C C . ASP A 1 194 ? 18.004 6.915 -25.158 1.00 90.06 194 ASP A C 1
ATOM 1549 O O . ASP A 1 194 ? 16.927 6.558 -25.643 1.00 90.06 194 ASP A O 1
ATOM 1553 N N . ARG A 1 195 ? 19.081 7.139 -25.918 1.00 89.88 195 ARG A N 1
ATOM 1554 C CA . ARG A 1 195 ? 19.040 7.083 -27.383 1.00 89.88 195 ARG A CA 1
ATOM 1555 C C . ARG A 1 195 ? 18.648 5.696 -27.884 1.00 89.88 195 ARG A C 1
ATOM 1557 O O . ARG A 1 195 ? 17.960 5.602 -28.899 1.00 89.88 195 ARG A O 1
ATOM 1564 N N . GLU A 1 196 ? 19.098 4.637 -27.217 1.00 91.19 196 GLU A N 1
ATOM 1565 C CA . GLU A 1 196 ? 18.820 3.267 -27.640 1.00 91.19 196 GLU A CA 1
ATOM 1566 C C . GLU A 1 196 ? 17.336 2.944 -27.442 1.00 91.19 196 GLU A C 1
ATOM 1568 O O . GLU A 1 196 ? 16.672 2.516 -28.389 1.00 91.19 196 GLU A O 1
ATOM 1573 N N . LEU A 1 197 ? 16.790 3.260 -26.263 1.00 90.88 197 LEU A N 1
ATOM 1574 C CA . LEU A 1 197 ? 15.367 3.084 -25.963 1.00 90.88 197 LEU A CA 1
ATOM 1575 C C . LEU A 1 197 ? 14.468 3.915 -26.882 1.00 90.88 197 LEU A C 1
ATOM 1577 O O . LEU A 1 197 ? 13.474 3.398 -27.393 1.00 90.88 197 LEU A O 1
ATOM 1581 N N . VAL A 1 198 ? 14.817 5.179 -27.133 1.00 91.12 198 VAL A N 1
ATOM 1582 C CA . VAL A 1 198 ? 14.050 6.074 -28.014 1.00 91.12 198 VAL A CA 1
ATOM 1583 C C . VAL A 1 198 ? 14.001 5.544 -29.444 1.00 91.12 198 VAL A C 1
ATOM 1585 O O . VAL A 1 198 ? 12.929 5.501 -30.054 1.00 91.12 198 VAL A O 1
ATOM 1588 N N . MET A 1 199 ? 15.147 5.130 -29.988 1.00 88.56 199 MET A N 1
ATOM 1589 C CA . MET A 1 199 ? 15.211 4.594 -31.347 1.00 88.56 199 MET A CA 1
ATOM 1590 C C . MET A 1 199 ? 14.443 3.280 -31.467 1.00 88.56 199 MET A C 1
ATOM 1592 O O . MET A 1 199 ? 13.785 3.057 -32.483 1.00 88.56 199 MET A O 1
ATOM 1596 N N . GLU A 1 200 ? 14.500 2.421 -30.450 1.00 91.56 200 GLU A N 1
ATOM 1597 C CA . GLU A 1 200 ? 13.753 1.164 -30.452 1.00 91.56 200 GLU A CA 1
ATOM 1598 C C . GLU A 1 200 ? 12.243 1.397 -30.331 1.00 91.56 200 GLU A C 1
ATOM 1600 O O . GLU A 1 200 ? 11.474 0.857 -31.127 1.00 91.56 200 GLU A O 1
ATOM 1605 N N . ALA A 1 201 ? 11.811 2.282 -29.427 1.00 89.88 201 ALA A N 1
ATOM 1606 C CA . ALA A 1 201 ? 10.406 2.657 -29.283 1.00 89.88 201 ALA A CA 1
ATOM 1607 C C . ALA A 1 201 ? 9.843 3.202 -30.594 1.00 89.88 201 ALA A C 1
ATOM 1609 O O . ALA A 1 201 ? 8.749 2.825 -31.006 1.00 89.88 201 ALA A O 1
ATOM 1610 N N . LEU A 1 202 ? 10.613 4.039 -31.287 1.00 89.50 202 LEU A N 1
ATOM 1611 C CA . LEU A 1 202 ? 10.236 4.605 -32.572 1.00 89.50 202 LEU A CA 1
ATOM 1612 C C . LEU A 1 202 ? 10.005 3.528 -33.638 1.00 89.50 202 LEU A C 1
ATOM 1614 O O . LEU A 1 202 ? 8.969 3.577 -34.300 1.00 89.50 202 LEU A O 1
ATOM 1618 N N . LYS A 1 203 ? 10.904 2.545 -33.781 1.00 87.12 203 LYS A N 1
ATOM 1619 C CA . LYS A 1 203 ? 10.722 1.426 -34.732 1.00 87.12 203 LYS A CA 1
ATOM 1620 C C . LYS A 1 203 ? 9.434 0.650 -34.458 1.00 87.12 203 LYS A C 1
ATOM 1622 O O . LYS A 1 203 ? 8.784 0.185 -35.388 1.00 87.12 203 LYS A O 1
ATOM 1627 N N . CYS A 1 204 ? 9.051 0.547 -33.190 1.00 85.62 204 CYS A N 1
ATOM 1628 C CA . CYS A 1 204 ? 7.847 -0.143 -32.738 1.00 85.62 204 CYS A CA 1
ATOM 1629 C C . CYS A 1 204 ? 6.594 0.759 -32.709 1.00 85.62 204 CYS A C 1
ATOM 1631 O O . CYS A 1 204 ? 5.641 0.446 -31.997 1.00 85.62 204 CYS A O 1
ATOM 1633 N N . ASN A 1 205 ? 6.571 1.872 -33.460 1.00 80.38 205 ASN A N 1
ATOM 1634 C CA . ASN A 1 205 ? 5.468 2.852 -33.491 1.00 80.38 205 ASN A CA 1
ATOM 1635 C C . ASN A 1 205 ? 5.118 3.465 -32.118 1.00 80.38 205 ASN A C 1
ATOM 1637 O O . ASN A 1 205 ? 3.986 3.886 -31.879 1.00 80.38 205 ASN A O 1
ATOM 1641 N N . GLY A 1 206 ? 6.089 3.521 -31.211 1.00 78.88 206 GLY A N 1
ATOM 1642 C CA . GLY A 1 206 ? 5.958 4.050 -29.861 1.00 78.88 206 GLY A CA 1
ATOM 1643 C C . GLY A 1 206 ? 5.990 5.576 -29.762 1.00 78.88 206 GLY A C 1
ATOM 1644 O O . GLY A 1 206 ? 6.325 6.305 -30.706 1.00 78.88 206 GLY A O 1
ATOM 1645 N N . TYR A 1 207 ? 5.653 6.065 -28.567 1.00 73.75 207 TYR A N 1
ATOM 1646 C CA . TYR A 1 207 ? 5.700 7.486 -28.236 1.00 73.75 207 TYR A CA 1
ATOM 1647 C C . TYR A 1 207 ? 7.137 7.934 -27.946 1.00 73.75 207 TYR A C 1
ATOM 1649 O O . TYR A 1 207 ? 7.867 7.278 -27.209 1.00 73.75 207 TYR A O 1
ATOM 1657 N N . VAL A 1 208 ? 7.522 9.085 -28.497 1.00 77.75 208 VAL A N 1
ATOM 1658 C CA . VAL A 1 208 ? 8.818 9.731 -28.258 1.00 77.75 208 VAL A CA 1
ATOM 1659 C C . VAL A 1 208 ? 8.538 11.171 -27.836 1.00 77.75 208 VAL A C 1
ATOM 1661 O O . VAL A 1 208 ? 7.729 11.843 -28.475 1.00 77.75 208 VAL A O 1
ATOM 1664 N N . PHE A 1 209 ? 9.162 11.625 -26.747 1.00 73.19 209 PHE A N 1
ATOM 1665 C CA . PHE A 1 209 ? 8.865 12.924 -26.125 1.00 73.19 209 PHE A CA 1
ATOM 1666 C C . PHE A 1 209 ? 9.522 14.114 -26.828 1.00 73.19 209 PHE A C 1
ATOM 1668 O O . PHE A 1 209 ? 8.998 15.224 -26.760 1.00 73.19 209 PHE A O 1
ATOM 1675 N N . GLU A 1 210 ? 10.659 13.895 -27.488 1.00 79.12 210 GLU A N 1
ATOM 1676 C CA . GLU A 1 210 ? 11.435 14.951 -28.135 1.00 79.12 210 GLU A CA 1
ATOM 1677 C C . GLU A 1 210 ? 11.325 14.848 -29.661 1.00 79.12 210 GLU A C 1
ATOM 1679 O O . GLU A 1 210 ? 11.420 13.766 -30.242 1.00 79.12 210 GLU A O 1
ATOM 1684 N N . TYR A 1 211 ? 11.113 15.992 -30.318 1.00 78.19 211 TYR A N 1
ATOM 1685 C CA . TYR A 1 211 ? 11.186 16.099 -31.772 1.00 78.19 211 TYR A CA 1
ATOM 1686 C C . TYR A 1 211 ? 12.617 16.447 -32.190 1.00 78.19 211 TYR A C 1
ATOM 1688 O O . TYR A 1 211 ? 13.203 17.404 -31.682 1.00 78.19 211 TYR A O 1
ATOM 1696 N N . SER A 1 212 ? 13.142 15.722 -33.172 1.00 83.62 212 SER A N 1
ATOM 1697 C CA . SER A 1 212 ? 14.314 16.125 -33.946 1.00 83.62 212 SER A CA 1
ATOM 1698 C C . SER A 1 212 ? 14.151 15.670 -35.393 1.00 83.62 212 SER A C 1
ATOM 1700 O O . SER A 1 212 ? 13.427 14.709 -35.665 1.00 83.62 212 SER A O 1
ATOM 1702 N N . ASP A 1 213 ? 14.840 16.331 -36.325 1.00 84.94 213 ASP A N 1
ATOM 1703 C CA . ASP A 1 213 ? 14.802 15.927 -37.733 1.00 84.94 213 ASP A CA 1
ATOM 1704 C C . ASP A 1 213 ? 15.347 14.501 -37.918 1.00 84.94 213 ASP A C 1
ATOM 1706 O O . ASP A 1 213 ? 14.802 13.739 -38.711 1.00 84.94 213 ASP A O 1
ATOM 1710 N N . GLU A 1 214 ? 16.351 14.091 -37.130 1.00 85.88 214 GLU A N 1
ATOM 1711 C CA . GLU A 1 214 ? 16.858 12.709 -37.110 1.00 85.88 214 GLU A CA 1
ATOM 1712 C C . GLU A 1 214 ? 15.757 11.714 -36.715 1.00 85.88 214 GLU A C 1
ATOM 1714 O O . GLU A 1 214 ? 15.549 10.717 -37.407 1.00 85.88 214 GLU A O 1
ATOM 1719 N N . LEU A 1 215 ? 15.008 12.000 -35.643 1.00 84.81 215 LEU A N 1
ATOM 1720 C CA . LEU A 1 215 ? 13.915 11.142 -35.179 1.00 84.81 215 LEU A CA 1
ATOM 1721 C C . LEU A 1 215 ? 12.741 11.139 -36.160 1.00 84.81 215 LEU A C 1
ATOM 1723 O O . LEU A 1 215 ? 12.131 10.098 -36.391 1.00 84.81 215 LEU A O 1
ATOM 1727 N N . TYR A 1 216 ? 12.430 12.270 -36.788 1.00 82.12 216 TYR A N 1
ATOM 1728 C CA . TYR A 1 216 ? 11.404 12.320 -37.824 1.00 82.12 216 TYR A CA 1
ATOM 1729 C C . TYR A 1 216 ? 11.790 11.455 -39.028 1.00 82.12 216 TYR A C 1
ATOM 1731 O O . TYR A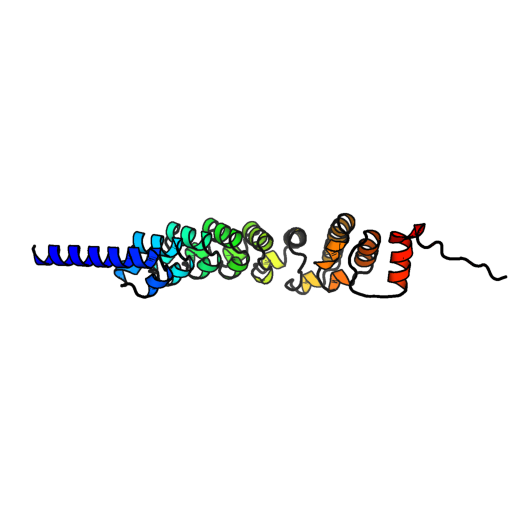 1 216 ? 11.001 10.608 -39.448 1.00 82.12 216 TYR A O 1
ATOM 1739 N N . GLN A 1 217 ? 13.017 11.603 -39.536 1.00 84.69 217 GLN A N 1
ATOM 1740 C CA . G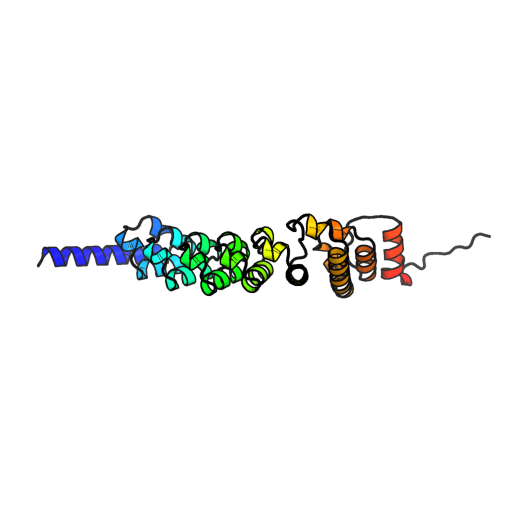LN A 1 217 ? 13.520 10.798 -40.650 1.00 84.69 217 GLN A CA 1
ATOM 1741 C C . GLN A 1 217 ? 13.560 9.312 -40.297 1.00 84.69 217 GLN A C 1
ATOM 1743 O O . GLN A 1 217 ? 13.110 8.483 -41.087 1.00 84.69 217 GLN A O 1
ATOM 1748 N N . ALA A 1 218 ? 14.014 8.964 -39.090 1.00 84.94 218 ALA A N 1
ATOM 1749 C CA . ALA A 1 218 ? 13.968 7.593 -38.603 1.00 84.94 218 ALA A CA 1
ATOM 1750 C C . ALA A 1 218 ? 12.527 7.061 -38.582 1.00 84.94 218 ALA A C 1
ATOM 1752 O O . ALA A 1 218 ? 12.282 5.954 -39.054 1.00 84.94 218 ALA A O 1
ATOM 1753 N N . ARG A 1 219 ? 11.554 7.840 -38.090 1.00 84.62 219 ARG A N 1
ATOM 1754 C CA . ARG A 1 219 ? 10.146 7.416 -38.041 1.00 84.62 219 ARG A CA 1
ATOM 1755 C C . ARG A 1 219 ? 9.584 7.208 -39.441 1.00 84.62 219 ARG A C 1
ATOM 1757 O O . ARG A 1 219 ? 8.935 6.196 -39.680 1.00 84.62 219 ARG A O 1
ATOM 1764 N N . MET A 1 220 ? 9.856 8.114 -40.378 1.00 84.81 220 MET A N 1
ATOM 1765 C CA . MET A 1 220 ? 9.428 7.936 -41.768 1.00 84.81 220 MET A CA 1
ATOM 1766 C C . MET A 1 220 ? 10.063 6.696 -42.396 1.00 84.81 220 MET A C 1
ATOM 1768 O O . MET A 1 220 ? 9.373 5.925 -43.057 1.00 84.81 220 MET A O 1
ATOM 1772 N N . HIS A 1 221 ? 11.349 6.464 -42.133 1.00 84.25 221 HIS A N 1
ATOM 1773 C CA . HIS A 1 221 ? 12.071 5.315 -42.658 1.00 84.25 221 HIS A CA 1
ATOM 1774 C C . HIS A 1 221 ? 11.582 3.980 -42.085 1.00 84.25 221 HIS A C 1
ATOM 1776 O O . HIS A 1 221 ? 11.387 3.050 -42.853 1.00 84.25 221 HIS A O 1
ATOM 1782 N N . TYR A 1 222 ? 11.385 3.863 -40.769 1.00 83.50 222 TYR A N 1
ATOM 1783 C CA . TYR A 1 222 ? 11.051 2.586 -40.126 1.00 83.50 222 TYR A CA 1
ATOM 1784 C C . TYR A 1 222 ? 9.548 2.289 -40.085 1.00 83.50 222 TYR A C 1
ATOM 1786 O O . TYR A 1 222 ? 9.160 1.128 -40.171 1.00 83.50 222 TYR A O 1
ATOM 1794 N N . CYS A 1 223 ? 8.699 3.311 -39.961 1.00 81.00 223 CYS A N 1
ATOM 1795 C CA . CYS A 1 223 ? 7.256 3.132 -39.766 1.00 81.00 223 CYS A CA 1
ATOM 1796 C C . CYS A 1 223 ? 6.446 3.326 -41.054 1.00 81.00 223 CYS A C 1
ATOM 1798 O O . CYS A 1 223 ? 5.343 2.798 -41.171 1.00 81.00 223 CYS A O 1
ATOM 1800 N N . TYR A 1 224 ? 6.972 4.102 -42.007 1.00 76.81 224 TYR A N 1
ATOM 1801 C CA . TYR A 1 224 ? 6.236 4.565 -43.189 1.00 76.81 224 TYR A CA 1
ATOM 1802 C C . TYR A 1 224 ? 7.016 4.376 -44.498 1.00 76.81 224 TYR A C 1
ATOM 1804 O O . TYR A 1 224 ? 6.702 5.043 -45.485 1.00 76.81 224 TYR A O 1
ATOM 1812 N N . HIS A 1 225 ? 8.009 3.476 -44.518 1.00 66.38 225 HIS A N 1
ATOM 1813 C CA . HIS A 1 225 ? 8.927 3.271 -45.647 1.00 66.38 225 HIS A CA 1
ATOM 1814 C C . HIS A 1 225 ? 8.208 3.178 -47.004 1.00 66.38 225 HIS A C 1
ATOM 1816 O O . HIS A 1 225 ? 8.602 3.844 -47.958 1.00 66.38 225 HIS A O 1
ATOM 1822 N N . ASP A 1 226 ? 7.094 2.441 -47.063 1.00 58.53 226 ASP A N 1
ATOM 1823 C CA . ASP A 1 226 ? 6.331 2.210 -48.298 1.00 58.53 226 ASP A CA 1
ATOM 1824 C C . ASP A 1 226 ? 5.402 3.374 -48.695 1.00 58.53 226 ASP A C 1
ATOM 1826 O O . ASP A 1 226 ? 4.899 3.422 -49.817 1.00 58.53 226 ASP A O 1
ATOM 1830 N N . VAL A 1 227 ? 5.169 4.336 -47.797 1.00 55.69 227 VAL A N 1
ATOM 1831 C CA . VAL A 1 227 ? 4.354 5.539 -48.052 1.00 55.69 227 VAL A CA 1
ATOM 1832 C C . VAL A 1 227 ? 5.238 6.725 -48.465 1.00 55.69 227 VAL A C 1
ATOM 1834 O O . VAL A 1 227 ? 4.768 7.655 -49.117 1.00 55.69 227 VAL A O 1
ATOM 1837 N N . TYR A 1 228 ? 6.534 6.686 -48.135 1.00 50.62 228 TYR A N 1
ATOM 1838 C CA . TYR A 1 228 ? 7.495 7.770 -48.356 1.00 50.62 228 TYR A CA 1
ATOM 1839 C C . TYR A 1 228 ? 8.373 7.577 -49.606 1.00 50.62 228 TYR A C 1
ATOM 1841 O O . TYR A 1 228 ? 9.518 8.018 -49.648 1.00 50.62 228 TYR A O 1
ATOM 1849 N N . LEU A 1 229 ? 7.838 6.972 -50.670 1.00 51.22 229 LEU A N 1
ATOM 1850 C CA . LEU A 1 229 ? 8.410 7.093 -52.019 1.00 51.22 229 LEU A CA 1
ATOM 1851 C C . LEU A 1 229 ? 7.896 8.379 -52.688 1.00 51.22 229 LEU A C 1
ATOM 1853 O O . LEU A 1 229 ? 7.204 8.358 -53.702 1.00 51.22 229 LEU A O 1
ATOM 1857 N N . GLY A 1 230 ? 8.225 9.521 -52.085 1.00 50.38 230 GLY A N 1
ATOM 1858 C CA . GLY A 1 230 ? 8.014 10.852 -52.647 1.00 50.38 230 GLY A CA 1
ATOM 1859 C C . GLY A 1 230 ? 9.317 11.418 -53.206 1.00 50.38 230 GLY A C 1
ATOM 1860 O O . GLY A 1 230 ? 9.984 12.187 -52.529 1.00 50.38 230 GLY A O 1
ATOM 1861 N N . ASN A 1 231 ? 9.641 11.041 -54.447 1.00 43.94 231 ASN A N 1
ATOM 1862 C CA . ASN A 1 231 ? 10.608 11.676 -55.352 1.00 43.94 231 ASN A CA 1
ATOM 1863 C C . ASN A 1 231 ? 12.056 11.858 -54.850 1.00 43.94 231 ASN A C 1
ATOM 1865 O O . ASN A 1 231 ? 12.493 12.962 -54.527 1.00 43.94 231 ASN A O 1
ATOM 1869 N N . ALA A 1 232 ? 12.859 10.799 -54.984 1.00 45.44 232 ALA A N 1
ATOM 1870 C CA . ALA A 1 232 ? 14.258 10.978 -55.360 1.00 45.44 232 ALA A CA 1
ATOM 1871 C C . ALA A 1 232 ? 14.296 11.495 -56.811 1.00 45.44 232 ALA A C 1
ATOM 1873 O O . ALA A 1 232 ? 14.180 10.715 -57.754 1.00 45.44 232 ALA A O 1
ATOM 1874 N N . VAL A 1 233 ? 14.390 12.814 -56.996 1.00 44.06 233 VAL A N 1
ATOM 1875 C CA . VAL A 1 233 ? 14.816 13.382 -58.280 1.00 44.06 233 VAL A CA 1
ATOM 1876 C C . VAL A 1 233 ? 16.322 13.566 -58.200 1.00 44.06 233 VAL A C 1
ATOM 1878 O O . VAL A 1 233 ? 16.820 14.439 -57.491 1.00 44.06 233 VAL A O 1
ATOM 1881 N N . GLU A 1 234 ? 17.035 12.700 -58.912 1.00 44.47 234 GLU A N 1
ATOM 1882 C CA . GLU A 1 234 ? 18.418 12.918 -59.313 1.00 44.47 234 GLU A CA 1
ATOM 1883 C C . GLU A 1 234 ? 18.516 14.260 -60.050 1.00 44.47 234 GLU A C 1
ATOM 1885 O O . GLU A 1 234 ? 17.835 14.481 -61.054 1.00 44.47 234 GLU A O 1
ATOM 1890 N N . HIS A 1 235 ? 19.385 15.152 -59.582 1.00 42.25 235 HIS A N 1
ATOM 1891 C CA . HIS A 1 235 ? 19.913 16.217 -60.424 1.00 42.25 235 HIS A CA 1
ATOM 1892 C C . HIS A 1 235 ? 21.417 16.002 -60.588 1.00 42.25 235 HIS A C 1
ATOM 1894 O O . HIS A 1 235 ? 22.162 15.989 -59.609 1.00 42.25 235 HIS A O 1
ATOM 1900 N N . HIS A 1 236 ? 21.773 15.758 -61.853 1.00 41.19 236 HIS A N 1
ATOM 1901 C CA . HIS A 1 236 ? 23.114 15.671 -62.427 1.00 41.19 236 HIS A CA 1
ATOM 1902 C C . HIS A 1 236 ? 24.025 16.845 -62.066 1.00 41.19 236 HIS A C 1
ATOM 1904 O O . HIS A 1 236 ? 23.512 17.985 -61.974 1.00 41.19 236 HIS A O 1
#

Radius of gyration: 27.62 Å; Cα contacts (8 Å, |Δi|>4): 387; chains: 1; bounding box: 60×27×105 Å

Mean predicted aligned error: 8.27 Å

Solvent-accessible surface area (backbone atoms only — not comparable to full-atom values): 12476 Å² total; per-residue (Å²): 114,71,72,63,55,52,54,56,56,50,52,52,51,52,52,52,54,49,45,60,47,14,63,78,38,10,64,54,45,65,76,50,54,72,72,50,24,58,30,65,70,49,42,46,44,8,13,68,61,28,14,67,25,43,67,43,36,30,76,68,51,23,58,30,65,68,52,43,45,47,10,10,66,65,33,10,64,30,45,62,49,37,31,76,66,50,23,50,32,66,67,50,44,44,46,9,11,65,59,29,5,62,25,45,70,49,39,26,71,70,41,25,55,32,67,67,50,45,52,45,9,38,72,41,73,20,63,74,74,48,45,28,73,68,53,63,67,32,64,71,58,49,59,59,41,48,80,66,49,45,70,62,89,65,52,47,68,75,58,72,68,29,63,72,57,49,53,50,52,49,53,56,48,44,56,48,12,69,76,36,8,52,50,46,67,67,38,31,77,69,57,54,65,33,66,67,51,42,54,47,10,36,57,50,76,23,61,71,92,74,89,44,72,67,57,51,52,49,37,42,55,61,68,33,50,90,76,64,79,75,74,91,73,87,78,134

Secondary structure (DSSP, 8-state):
-HHHHHHHHHHHHHHHHHHHHHHH-GGGGGGS-HHHHT-HHHHHHHHHH-GGGGGGS-HHHHT-HHHHHHHHHH-GGGGGGS-TTGGG-HHHHHHHHHH-GGGGGGS-HHHHT-HHHHHHHHHTT--GGGS-HHHHH-HHHHHHHTTT----TTS-HHHHT-HHHHHHHHHHHHHHHHH-TTHHHHS-TTGGG-HHHHHHHHHTT---SS--HHHHHHHHHHHSTTT---------

Organism: Naegleria fowleri (NCBI:txid5763)

Foldseek 3Di:
DVVVVVVVVVVVVLLVVLLVVLLVALLCLLVDDLVLLAVPSSLLSSLLNALLSLLNHDLVLLAVPVSLLSSLLRALLSLLSHDLVLLAVQVSLLSSLLRALQSLLSRDLNLLADLVSNLSSLLRVHDNLSHDPVCLPPLVSVLSSCVRAQPCVNRDPVQVPDPVSVVSSLVVLLVVCLVPLQSLVRHDPVSLPPPSNQLSSLLRVYDRDDDDPVSVVSNCVRPVVVVPPPDPDDDD